Protein AF-A0A7D9I7D3-F1 (afdb_monomer)

Mean predicted aligned error: 19.11 Å

pLDDT: mean 84.94, std 12.01, range [40.0, 98.31]

Radius of gyration: 112.2 Å; Cα contacts (8 Å, |Δi|>4): 77; chains: 1; bounding box: 180×108×311 Å

Organism: Paramuricea clavata (NCBI:txid317549)

Solvent-accessible surface area (backbone atoms only — not comparable to full-atom values): 17975 Å² total; per-residue (Å²): 105,72,78,58,52,52,56,48,38,75,73,42,55,94,49,57,67,70,60,50,50,50,52,46,52,54,48,45,53,54,44,54,49,50,48,52,51,52,53,50,51,48,54,53,53,51,52,48,43,51,55,44,68,70,33,66,90,62,47,38,43,88,88,77,65,50,68,49,95,41,74,64,59,50,49,53,52,45,49,54,49,49,58,58,47,65,52,44,62,60,53,42,51,55,48,49,56,50,39,56,50,46,52,52,52,49,52,54,51,58,70,44,46,65,55,52,54,52,49,51,46,39,65,74,46,52,49,52,52,50,49,52,52,49,52,50,52,52,50,52,51,51,54,51,50,54,51,50,54,56,50,50,57,52,48,55,52,50,55,52,51,51,54,54,49,61,68,45,47,62,56,51,54,52,49,54,53,50,54,52,48,50,56,50,51,51,51,51,50,52,52,51,50,52,55,51,60,69,51,57,90,82,72,44,72,65,56,53,52,48,53,50,49,56,50,49,54,50,51,54,52,49,50,55,49,51,52,53,50,51,53,51,49,53,53,49,52,54,51,50,52,53,52,50,51,52,51,52,51,52,49,50,50,51,51,51,52,50,51,50,48,51,54,49,52,52,51,50,51,51,49,51,52,54,49,53,52,51,52,48,52,53,49,51,52,53,50,53,53,58,58,45,48,61,52,51,50,49,50,54,48,51,54,48,49,51,50,49,51,51,49,52,53,51,51,52,53,51,52,54,54,54,54,59,63,64,70,70,81,76,74,135

Sequence (332 aa):
MARYESKLQETCGDEEYDTLKENLYNGIEQAKSKCSQLSAFETIFKKYISTMEEKKKEPCCPLCHRQFNTLKEMQNLVDELKDKIRRVPEKMTAQKSGLERDEKNYEQLQKLRSVKDNLGEIEKTKLPSAKDKLSKVSQECEELQNKIEELEDVRLVIESEESRAGKIEPDLVMLEENQRSLKSLDKEITLLQAKMEGVAPGRSMQLVTNEISDCQDKVDGLNRVIERKRNQISQQESRLATLTSNVHELNSEKLRLSGELQRRSHLEEQKAELTAVNMEHEREVKEAKRQLEPVKGRLVELEKEHKSLFNEQQEHVEQTNSKKTKSIRGFN

Foldseek 3Di:
DVVLVVLCCVLQPPDDLVVLLVVLVVLLV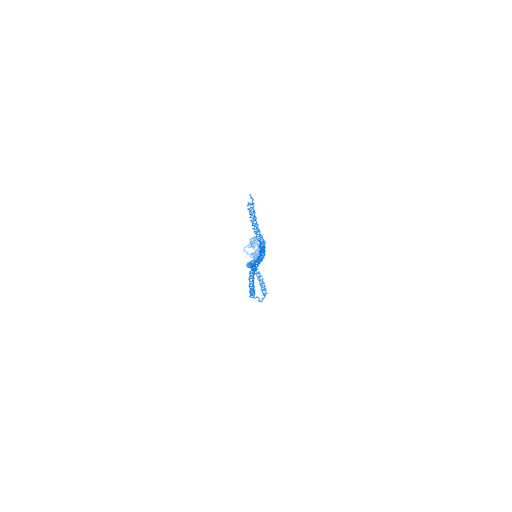VLVVVLVVLVVLLVVLVVQLVVQVVPLVFRARPPPRHTDPDSVVSVVVSVVSVVVNVCSVVVNVVSVVVSVVSVVSSVSSVVSPVSVVVVCCCVVPVVVVVVVVVVVVVVVVVVVVVVVVVVVVVVVVVVVVVVVVVVCVVVVVVVVVVVVVVVVVVVVVVVVVVVVPVVDPPPDPVVVVVVVVVVVVVVVVVVVVVVVVVVVVVVVVVVVVVVVVVVVVVVVVVVVVVVVVVVVVVVVVVVVVVVVVVVVVVVVVVVVVVVVVVVVVVVVVVVVVVVVVVVVVVVVVVVVVVVVVVVPPDDD

Structure (mmCIF, N/CA/C/O backbone):
data_AF-A0A7D9I7D3-F1
#
_entry.id   AF-A0A7D9I7D3-F1
#
loop_
_atom_site.group_PDB
_atom_site.id
_atom_site.type_symbol
_atom_site.label_atom_id
_atom_site.label_alt_id
_atom_site.label_comp_id
_atom_site.label_asym_id
_atom_site.label_entity_id
_atom_site.label_seq_id
_atom_site.pdbx_PDB_ins_code
_atom_site.Cartn_x
_atom_site.Cartn_y
_atom_site.Cartn_z
_atom_site.occupancy
_atom_site.B_iso_or_equiv
_atom_site.auth_seq_id
_atom_site.auth_comp_id
_atom_site.auth_asym_id
_atom_site.auth_atom_id
_atom_site.pdbx_PDB_model_num
ATOM 1 N N . MET A 1 1 ? -35.898 3.031 49.612 1.00 58.97 1 MET A N 1
ATOM 2 C CA . MET A 1 1 ? -34.954 3.031 50.738 1.00 58.97 1 MET A CA 1
ATOM 3 C C . MET A 1 1 ? -35.352 4.142 51.696 1.00 58.97 1 MET A C 1
ATOM 5 O O . MET A 1 1 ? -36.331 3.917 52.395 1.00 58.97 1 MET A O 1
ATOM 9 N N . ALA A 1 2 ? -34.845 5.374 51.562 1.00 65.81 2 ALA A N 1
ATOM 10 C CA . ALA A 1 2 ? -35.119 6.486 52.493 1.00 65.81 2 ALA A CA 1
ATOM 11 C C . ALA A 1 2 ? -36.595 6.682 52.917 1.00 65.81 2 ALA A C 1
ATOM 13 O O . ALA A 1 2 ? -36.896 6.750 54.098 1.00 65.81 2 ALA A O 1
ATOM 14 N N . ARG A 1 3 ? -37.557 6.699 51.982 1.00 69.94 3 ARG A N 1
ATOM 15 C CA . ARG A 1 3 ? -38.986 6.903 52.318 1.00 69.94 3 ARG A CA 1
ATOM 16 C C . ARG A 1 3 ? -39.621 5.743 53.107 1.00 69.94 3 ARG A C 1
ATOM 18 O O . ARG A 1 3 ? -40.589 5.959 53.829 1.00 69.94 3 ARG A O 1
ATOM 25 N N . TYR A 1 4 ? -39.118 4.521 52.932 1.00 69.19 4 TYR A N 1
ATOM 26 C CA . TYR A 1 4 ? -39.609 3.328 53.631 1.00 69.19 4 TYR A CA 1
ATOM 27 C C . TYR A 1 4 ? -38.920 3.160 54.990 1.00 69.19 4 TYR A C 1
ATOM 29 O O . TYR A 1 4 ? -39.600 2.865 55.968 1.00 69.19 4 TYR A O 1
ATOM 37 N N . GLU A 1 5 ? -37.617 3.444 55.058 1.00 71.00 5 GLU A N 1
ATOM 38 C CA . GLU A 1 5 ? -36.842 3.515 56.304 1.00 71.00 5 GLU A CA 1
ATOM 39 C C . GLU A 1 5 ? -37.379 4.603 57.236 1.00 71.00 5 GLU A C 1
ATOM 41 O O . GLU A 1 5 ? -37.700 4.306 58.381 1.00 71.00 5 GLU A O 1
ATOM 46 N N . SER A 1 6 ? -37.612 5.826 56.740 1.00 75.88 6 SER A N 1
ATOM 47 C CA . SER A 1 6 ? -38.178 6.905 57.562 1.00 75.88 6 SER A CA 1
ATOM 48 C C . SER A 1 6 ? -39.555 6.555 58.126 1.00 75.88 6 SER A C 1
ATOM 50 O O . SER A 1 6 ? -39.855 6.912 59.257 1.00 75.88 6 SER A O 1
ATOM 52 N N . LYS A 1 7 ? -40.390 5.823 57.377 1.00 74.62 7 LYS A N 1
ATOM 53 C CA . LYS A 1 7 ? -41.735 5.431 57.827 1.00 74.62 7 LYS A CA 1
ATOM 54 C C . LYS A 1 7 ? -41.708 4.303 58.866 1.00 74.62 7 LYS A C 1
ATOM 56 O O . LYS A 1 7 ? -42.555 4.268 59.758 1.00 74.62 7 LYS A O 1
ATOM 61 N N . LEU A 1 8 ? -40.740 3.391 58.755 1.00 74.56 8 LEU A N 1
ATOM 62 C CA . LEU A 1 8 ? -40.465 2.376 59.774 1.00 74.56 8 LEU A CA 1
ATOM 63 C C . LEU A 1 8 ? -39.908 3.019 61.047 1.00 74.56 8 LEU A C 1
ATOM 65 O O . LEU A 1 8 ? -40.392 2.702 62.129 1.00 74.56 8 LEU A O 1
ATOM 69 N N . GLN A 1 9 ? -38.984 3.970 60.915 1.00 77.88 9 GLN A N 1
ATOM 70 C CA . GLN A 1 9 ? -38.366 4.677 62.037 1.00 77.88 9 GLN A CA 1
ATOM 71 C C . GLN A 1 9 ? -39.345 5.613 62.763 1.00 77.88 9 GLN A C 1
ATOM 73 O O . GLN A 1 9 ? -39.352 5.665 63.986 1.00 77.88 9 GLN A O 1
ATOM 78 N N . GLU A 1 10 ? -40.246 6.286 62.044 1.00 78.38 10 GLU A N 1
ATOM 79 C CA . GLU A 1 10 ? -41.301 7.120 62.642 1.00 78.38 10 GLU A CA 1
ATOM 80 C C . GLU A 1 10 ? -42.295 6.301 63.489 1.00 78.38 10 GLU A C 1
ATOM 82 O O . GLU A 1 10 ? -42.838 6.806 64.467 1.00 78.38 10 GLU A O 1
ATOM 87 N N . THR A 1 11 ? -42.520 5.029 63.134 1.00 74.00 11 THR A N 1
ATOM 88 C CA . THR A 1 11 ? -43.514 4.171 63.807 1.00 74.00 11 THR A CA 1
ATOM 89 C C . THR A 1 11 ? -42.894 3.248 64.862 1.00 74.00 11 THR A C 1
ATOM 91 O O . THR A 1 11 ? -43.550 2.945 65.855 1.00 74.00 11 THR A O 1
ATOM 94 N N . CYS A 1 12 ? -41.652 2.793 64.662 1.00 73.31 12 CYS A N 1
ATOM 95 C CA . CYS A 1 12 ? -40.958 1.874 65.574 1.00 73.31 12 CYS A CA 1
ATOM 96 C C . CYS A 1 12 ? -39.950 2.576 66.500 1.00 73.31 12 CYS A C 1
ATOM 98 O O . CYS A 1 12 ? -39.521 1.987 67.489 1.00 73.31 12 CYS A O 1
ATOM 100 N N . GLY A 1 13 ? -39.581 3.829 66.212 1.00 76.56 13 GLY A N 1
ATOM 101 C CA . GLY A 1 13 ? -38.529 4.538 66.937 1.00 76.56 13 GLY A CA 1
ATOM 102 C C . GLY A 1 13 ? -37.171 3.853 66.767 1.00 76.56 13 GLY A C 1
ATOM 103 O O . GLY A 1 13 ? -36.795 3.489 65.651 1.00 76.56 13 GLY A O 1
ATOM 104 N N . ASP A 1 14 ? -36.465 3.668 67.884 1.00 72.38 14 ASP A N 1
ATOM 105 C CA . ASP A 1 14 ? -35.165 2.981 67.949 1.00 72.38 14 ASP A CA 1
ATOM 106 C C . ASP A 1 14 ? -35.295 1.462 68.176 1.00 72.38 14 ASP A C 1
ATOM 108 O O . ASP A 1 14 ? -34.292 0.746 68.195 1.00 72.38 14 ASP A O 1
ATOM 112 N N . GLU A 1 15 ? -36.516 0.948 68.365 1.00 73.12 15 GLU A N 1
ATOM 113 C CA . GLU A 1 15 ? -36.749 -0.476 68.602 1.00 73.12 15 GLU A CA 1
ATOM 114 C C . GLU A 1 15 ? -36.900 -1.259 67.293 1.00 73.12 15 GLU A C 1
ATOM 116 O O . GLU A 1 15 ? -37.536 -0.830 66.326 1.00 73.12 15 GLU A O 1
ATOM 121 N N . GLU A 1 16 ? -36.336 -2.468 67.270 1.00 79.56 16 GLU A N 1
ATOM 122 C CA . GLU A 1 16 ? -36.460 -3.367 66.131 1.00 79.56 16 GLU A CA 1
ATOM 123 C C . GLU A 1 16 ? -37.918 -3.827 65.961 1.00 79.56 16 GLU A C 1
ATOM 125 O O . GLU A 1 16 ? -38.572 -4.264 66.910 1.00 79.56 16 GLU A O 1
ATOM 130 N N . TYR A 1 17 ? -38.428 -3.756 64.727 1.00 81.00 17 TYR A N 1
ATOM 131 C CA . TYR A 1 17 ? -39.843 -3.986 64.406 1.00 81.00 17 TYR A CA 1
ATOM 132 C C . TYR A 1 17 ? -40.410 -5.305 64.966 1.00 81.00 17 TYR A C 1
ATOM 134 O O . TYR A 1 17 ? -41.560 -5.331 65.400 1.00 81.00 17 TYR A O 1
ATOM 142 N N . ASP A 1 18 ? -39.643 -6.406 64.941 1.00 81.69 18 ASP A N 1
ATOM 143 C CA . ASP A 1 18 ? -40.149 -7.703 65.429 1.00 81.69 18 ASP A CA 1
ATOM 144 C C . ASP A 1 18 ? -40.284 -7.709 66.957 1.00 81.69 18 ASP A C 1
ATOM 146 O O . ASP A 1 18 ? -41.301 -8.164 67.481 1.00 81.69 18 ASP A O 1
ATOM 150 N N . THR A 1 19 ? -39.319 -7.107 67.651 1.00 83.94 19 THR A N 1
ATOM 151 C CA . THR A 1 19 ? -39.299 -6.959 69.109 1.00 83.94 19 THR A CA 1
ATOM 152 C C . THR A 1 19 ? -40.438 -6.063 69.594 1.00 83.94 19 THR A C 1
ATOM 154 O O . THR A 1 19 ? -41.194 -6.444 70.488 1.00 83.94 19 THR A O 1
ATOM 157 N N . LEU A 1 20 ? -40.642 -4.905 68.955 1.00 85.50 20 LEU A N 1
ATOM 158 C CA . LEU A 1 20 ? -41.733 -3.987 69.296 1.00 85.50 20 LEU A CA 1
ATOM 159 C C . LEU A 1 20 ? -43.112 -4.627 69.060 1.00 85.50 20 LEU A C 1
ATOM 161 O O . LEU A 1 20 ? -44.031 -4.466 69.866 1.00 85.50 20 LEU A O 1
ATOM 165 N N . LYS A 1 21 ? -43.262 -5.398 67.975 1.00 85.38 21 LYS A N 1
ATOM 166 C CA . LYS A 1 21 ? -44.492 -6.144 67.677 1.00 85.38 21 LYS A CA 1
ATOM 167 C C . LYS A 1 21 ? -44.836 -7.145 68.775 1.00 85.38 21 LYS A C 1
ATOM 169 O O . LYS A 1 21 ? -46.001 -7.244 69.166 1.00 85.38 21 LYS A O 1
ATOM 174 N N . GLU A 1 22 ? -43.849 -7.915 69.219 1.00 86.38 22 GLU A N 1
ATOM 175 C CA . GLU A 1 22 ? -44.021 -8.935 70.252 1.00 86.38 22 GLU A CA 1
ATOM 176 C C . GLU A 1 22 ? -44.341 -8.296 71.609 1.00 86.38 22 GLU A C 1
ATOM 178 O O . GLU A 1 22 ? -45.285 -8.712 72.285 1.00 86.38 22 GLU A O 1
ATOM 183 N N . ASN A 1 23 ? -43.650 -7.206 71.952 1.00 87.06 23 ASN A N 1
ATOM 184 C CA . ASN A 1 23 ? -43.907 -6.428 73.162 1.00 87.06 23 ASN A CA 1
ATOM 185 C C . ASN A 1 23 ? -45.332 -5.854 73.197 1.00 87.06 23 ASN A C 1
ATOM 187 O O . ASN A 1 23 ? -46.031 -6.009 74.201 1.00 87.06 23 ASN A O 1
ATOM 191 N N . LEU A 1 24 ? -45.794 -5.241 72.100 1.00 87.12 24 LEU A N 1
ATOM 192 C CA . LEU A 1 24 ? -47.157 -4.709 71.996 1.00 87.12 24 LEU A CA 1
ATOM 193 C C . LEU A 1 24 ? -48.212 -5.815 72.093 1.00 87.12 24 LEU A C 1
ATOM 195 O O . LEU A 1 24 ? -49.205 -5.651 72.800 1.00 87.12 24 LEU A O 1
ATOM 199 N N . TYR A 1 25 ? -47.995 -6.955 71.432 1.00 88.88 25 TYR A N 1
ATOM 200 C CA . TYR A 1 25 ? -48.914 -8.094 71.501 1.00 88.88 25 TYR A CA 1
ATOM 201 C C . TYR A 1 25 ? -49.061 -8.620 72.938 1.00 88.88 25 TYR A C 1
ATOM 203 O O . TYR A 1 25 ? -50.178 -8.737 73.450 1.00 88.88 25 TYR A O 1
ATOM 211 N N . ASN A 1 26 ? -47.936 -8.848 73.620 1.00 89.50 26 ASN A N 1
ATOM 212 C CA . ASN A 1 26 ? -47.918 -9.311 75.007 1.00 89.50 26 ASN A CA 1
ATOM 213 C C . ASN A 1 26 ? -48.539 -8.273 75.962 1.00 89.50 26 ASN A C 1
ATOM 215 O O . ASN A 1 26 ? -49.269 -8.631 76.889 1.00 89.50 26 ASN A O 1
ATOM 219 N N . GLY A 1 27 ? -48.298 -6.979 75.724 1.00 88.38 27 GLY A N 1
ATOM 220 C CA . GLY A 1 27 ? -48.900 -5.878 76.480 1.00 88.38 27 GLY A CA 1
ATOM 221 C C . GLY A 1 27 ? -50.426 -5.827 76.351 1.00 88.38 27 GLY A C 1
ATOM 222 O O . GLY A 1 27 ? -51.128 -5.744 77.363 1.00 88.38 27 GLY A O 1
ATOM 223 N N . ILE A 1 28 ? -50.947 -5.966 75.127 1.00 90.56 28 ILE A N 1
ATOM 224 C CA . ILE A 1 28 ? -52.386 -6.043 74.827 1.00 90.56 28 ILE A CA 1
ATOM 225 C C . ILE A 1 28 ? -53.031 -7.222 75.566 1.00 90.56 28 ILE A C 1
ATOM 227 O O . ILE A 1 28 ? -54.083 -7.060 76.191 1.00 90.56 28 ILE A O 1
ATOM 231 N N . GLU A 1 29 ? -52.408 -8.402 75.540 1.00 90.00 29 GLU A N 1
ATOM 232 C CA . GLU A 1 29 ? -52.931 -9.596 76.212 1.00 90.00 29 GLU A CA 1
ATOM 233 C C . GLU A 1 29 ? -52.992 -9.411 77.738 1.00 90.00 29 GLU A C 1
ATOM 235 O O . GLU A 1 29 ? -54.024 -9.667 78.373 1.00 90.00 29 GLU A O 1
ATOM 240 N N . GLN A 1 30 ? -51.934 -8.855 78.335 1.00 89.25 30 GLN A N 1
ATOM 241 C CA . GLN A 1 30 ? -51.912 -8.523 79.761 1.00 89.25 30 GLN A CA 1
ATOM 242 C C . GLN A 1 30 ? -52.959 -7.465 80.130 1.00 89.25 30 GLN A C 1
ATOM 244 O O . GLN A 1 30 ? -53.612 -7.574 81.173 1.00 89.25 30 GLN A O 1
ATOM 249 N N . ALA A 1 31 ? -53.147 -6.444 79.293 1.00 87.81 31 ALA A N 1
ATOM 250 C CA . ALA A 1 31 ? -54.138 -5.399 79.511 1.00 87.81 31 ALA A CA 1
ATOM 251 C C . ALA A 1 31 ? -55.576 -5.939 79.430 1.00 87.81 31 ALA A C 1
ATOM 253 O O . ALA A 1 31 ? -56.394 -5.623 80.300 1.00 87.81 31 ALA A O 1
ATOM 254 N N . LYS A 1 32 ? -55.870 -6.816 78.461 1.00 88.44 32 LYS A N 1
ATOM 255 C CA . LYS A 1 32 ? -57.155 -7.533 78.349 1.00 88.44 32 LYS A CA 1
ATOM 256 C C . LYS A 1 32 ? -57.433 -8.401 79.575 1.00 88.44 32 LYS A C 1
ATOM 258 O O . LYS A 1 32 ? -58.546 -8.378 80.113 1.00 88.44 32 LYS A O 1
ATOM 263 N N . SER A 1 33 ? -56.415 -9.110 80.062 1.00 90.69 33 SER A N 1
ATOM 264 C CA . SER A 1 33 ? -56.508 -9.917 81.282 1.00 90.69 33 SER A CA 1
ATOM 265 C C . SER A 1 33 ? -56.830 -9.056 82.513 1.00 90.69 33 SER A C 1
ATOM 267 O O . SER A 1 33 ? -57.794 -9.334 83.229 1.00 90.69 33 SER A O 1
ATOM 269 N N . LYS A 1 34 ? -56.122 -7.933 82.712 1.00 87.88 34 LYS A N 1
ATOM 270 C CA . LYS A 1 34 ? -56.376 -6.986 83.819 1.00 87.88 34 LYS A CA 1
ATOM 271 C C . LYS A 1 34 ? -57.776 -6.366 83.764 1.00 87.88 34 LYS A C 1
ATOM 273 O O . LYS A 1 34 ? -58.437 -6.276 84.796 1.00 87.88 34 LYS A O 1
ATOM 278 N N . CYS A 1 35 ? -58.262 -5.980 82.581 1.00 86.75 35 CYS A N 1
ATOM 279 C CA . CYS A 1 35 ? -59.638 -5.499 82.395 1.00 86.75 35 CYS A CA 1
ATOM 280 C C . CYS A 1 35 ? -60.676 -6.551 82.810 1.00 86.75 35 CYS A C 1
ATOM 282 O O . CYS A 1 35 ? -61.635 -6.232 83.514 1.00 86.75 35 CYS A O 1
ATOM 284 N N . SER A 1 36 ? -60.459 -7.806 82.412 1.00 87.69 36 SER A N 1
ATOM 285 C CA . SER A 1 36 ? -61.342 -8.927 82.754 1.00 87.69 36 SER A CA 1
ATOM 286 C C . SER A 1 36 ? -61.361 -9.181 84.262 1.00 87.69 36 SER A C 1
ATOM 288 O O . SER A 1 36 ? -62.429 -9.329 84.855 1.00 87.69 36 SER A O 1
ATOM 290 N N . GLN A 1 37 ? -60.192 -9.140 84.908 1.00 88.19 37 GLN A N 1
ATOM 291 C CA . GLN A 1 37 ? -60.072 -9.258 86.360 1.00 88.19 37 GLN A CA 1
ATOM 292 C C . GLN A 1 37 ? -60.800 -8.119 87.082 1.00 88.19 37 GLN A C 1
ATOM 294 O O . GLN A 1 37 ? -61.595 -8.387 87.976 1.00 88.19 37 GLN A O 1
ATOM 299 N N . LEU A 1 38 ? -60.586 -6.859 86.685 1.00 87.06 38 LEU A N 1
ATOM 300 C CA . LEU A 1 38 ? -61.257 -5.697 87.286 1.00 87.06 38 LEU A CA 1
ATOM 301 C C . LEU A 1 38 ? -62.785 -5.771 87.149 1.00 87.06 38 LEU A C 1
ATOM 303 O O . LEU A 1 38 ? -63.494 -5.474 88.109 1.00 87.06 38 LEU A O 1
ATOM 307 N N . SER A 1 39 ? -63.291 -6.227 86.000 1.00 87.19 39 SER A N 1
ATOM 308 C CA . SER A 1 39 ? -64.725 -6.446 85.780 1.00 87.19 39 SER A CA 1
ATOM 309 C C . SER A 1 39 ? -65.287 -7.571 86.662 1.00 87.19 39 SER A C 1
ATOM 311 O O . SER A 1 39 ? -66.368 -7.430 87.248 1.00 87.19 39 SER A O 1
ATOM 313 N N . ALA A 1 40 ? -64.536 -8.664 86.832 1.00 87.44 40 ALA A N 1
ATOM 314 C CA . ALA A 1 40 ? -64.894 -9.735 87.756 1.00 87.44 40 ALA A CA 1
ATOM 315 C C . ALA A 1 40 ? -64.906 -9.241 89.215 1.00 87.44 40 ALA A C 1
ATOM 317 O O . ALA A 1 40 ? -65.881 -9.480 89.929 1.00 87.44 40 ALA A O 1
ATOM 318 N N . PHE A 1 41 ? -63.881 -8.489 89.641 1.00 87.38 41 PHE A N 1
ATOM 319 C CA . PHE A 1 41 ? -63.818 -7.866 90.968 1.00 87.38 41 PHE A CA 1
ATOM 320 C C . PHE A 1 41 ? -65.026 -6.955 91.221 1.00 87.38 41 PHE A C 1
ATOM 322 O O . PHE A 1 41 ? -65.682 -7.088 92.254 1.00 87.38 41 PHE A O 1
ATOM 329 N N . GLU A 1 42 ? -65.360 -6.071 90.277 1.00 86.25 42 GLU A N 1
ATOM 330 C CA . GLU A 1 42 ? -66.523 -5.183 90.377 1.00 86.25 42 GLU A CA 1
ATOM 331 C C . GLU A 1 42 ? -67.829 -5.968 90.566 1.00 86.25 42 GLU A C 1
ATOM 333 O O . GLU A 1 42 ? -68.623 -5.656 91.455 1.00 86.25 42 GLU A O 1
ATOM 338 N N . THR A 1 43 ? -68.036 -7.015 89.766 1.00 86.94 43 THR A N 1
ATOM 339 C CA . THR A 1 43 ? -69.249 -7.845 89.802 1.00 86.94 43 THR A CA 1
ATOM 340 C C . THR A 1 43 ? -69.389 -8.591 91.131 1.00 86.94 43 THR A C 1
ATOM 342 O O . THR A 1 43 ? -70.467 -8.603 91.731 1.00 86.94 43 THR A O 1
ATOM 345 N N . ILE A 1 44 ? -68.295 -9.182 91.621 1.00 86.56 44 ILE A N 1
ATOM 346 C CA . ILE A 1 44 ? -68.268 -9.944 92.876 1.00 86.56 44 ILE A CA 1
ATOM 347 C C . ILE A 1 44 ? -68.556 -9.029 94.071 1.00 86.56 44 ILE A C 1
ATOM 349 O O . ILE A 1 44 ? -69.442 -9.327 94.875 1.00 86.56 44 ILE A O 1
ATOM 353 N N . PHE A 1 45 ? -67.857 -7.895 94.182 1.00 86.38 45 PHE A N 1
ATOM 354 C CA . PHE A 1 45 ? -68.043 -6.993 95.318 1.00 86.38 45 PHE A CA 1
ATOM 355 C C . PHE A 1 45 ? -69.418 -6.311 95.310 1.00 86.38 45 PHE A C 1
ATOM 357 O O . PHE A 1 45 ? -70.014 -6.169 96.378 1.00 86.38 45 PHE A O 1
ATOM 364 N N . LYS A 1 46 ? -69.979 -5.967 94.137 1.00 86.50 46 LYS A N 1
ATOM 365 C CA . LYS A 1 46 ? -71.366 -5.472 94.037 1.00 86.50 46 LYS A CA 1
ATOM 366 C C . LYS A 1 46 ? -72.362 -6.501 94.572 1.00 86.50 46 LYS A C 1
ATOM 368 O O . LYS A 1 46 ? -73.220 -6.149 95.374 1.00 86.50 46 LYS A O 1
ATOM 373 N N . LYS A 1 47 ? -72.205 -7.777 94.201 1.00 85.38 47 LYS A N 1
ATOM 374 C CA . LYS A 1 47 ? -73.065 -8.870 94.682 1.00 85.38 47 LYS A CA 1
ATOM 375 C C . LYS A 1 47 ? -72.978 -9.051 96.203 1.00 85.38 47 LYS A C 1
ATOM 377 O O . LYS A 1 47 ? -74.002 -9.263 96.853 1.00 85.38 47 LYS A O 1
ATOM 382 N N . TYR A 1 48 ? -71.782 -8.931 96.783 1.00 84.62 48 TYR A N 1
ATOM 383 C CA . TYR A 1 48 ? -71.595 -8.986 98.238 1.00 84.62 48 TYR A CA 1
ATOM 384 C C . TYR A 1 48 ? -72.249 -7.813 98.966 1.00 84.62 48 TYR A C 1
ATOM 386 O O . TYR A 1 48 ? -72.889 -8.036 99.993 1.00 84.62 48 TYR A O 1
ATOM 394 N N . ILE A 1 49 ? -72.148 -6.595 98.427 1.00 83.88 49 ILE A N 1
ATOM 395 C CA . ILE A 1 49 ? -72.832 -5.420 98.981 1.00 83.88 49 ILE A CA 1
ATOM 396 C C . ILE A 1 49 ? -74.350 -5.622 98.950 1.00 83.88 49 ILE A C 1
ATOM 398 O O . ILE A 1 49 ? -74.982 -5.499 99.995 1.00 83.88 49 ILE A O 1
ATOM 402 N N . SER A 1 50 ? -74.925 -6.016 97.807 1.00 83.31 50 SER A N 1
ATOM 403 C CA . SER A 1 50 ? -76.372 -6.263 97.694 1.00 83.31 50 SER A CA 1
ATOM 404 C C . SER A 1 50 ? -76.855 -7.326 98.686 1.00 83.31 50 SER A C 1
ATOM 406 O O . SER A 1 50 ? -77.841 -7.114 99.382 1.00 83.31 50 SER A O 1
ATOM 408 N N . THR A 1 51 ? -76.104 -8.422 98.850 1.00 80.50 51 THR A N 1
ATOM 409 C CA . THR A 1 51 ? -76.453 -9.495 99.802 1.00 80.50 51 THR A CA 1
ATOM 410 C C . THR A 1 51 ? -76.459 -9.001 101.259 1.00 80.50 51 THR A C 1
ATOM 412 O O . THR A 1 51 ? -77.308 -9.414 102.049 1.00 80.50 51 THR A O 1
ATOM 415 N N . MET A 1 52 ? -75.523 -8.117 101.630 1.00 77.94 52 MET A N 1
ATOM 416 C CA . MET A 1 52 ? -75.465 -7.518 102.972 1.00 77.94 52 MET A CA 1
ATOM 417 C C . MET A 1 52 ? -76.569 -6.476 103.198 1.00 77.94 52 MET A C 1
ATOM 419 O O . MET A 1 52 ? -77.135 -6.411 104.288 1.00 77.94 52 MET A O 1
ATOM 423 N N . GLU A 1 53 ? -76.913 -5.693 102.173 1.00 76.62 53 GLU A N 1
ATOM 424 C CA . GLU A 1 53 ? -77.977 -4.683 102.235 1.00 76.62 53 GLU A CA 1
ATOM 425 C C . GLU A 1 53 ? -79.391 -5.290 102.248 1.00 76.62 53 GLU A C 1
ATOM 427 O O . GLU A 1 53 ? -80.297 -4.705 102.846 1.00 76.62 53 GLU A O 1
ATOM 432 N N . GLU A 1 54 ? -79.589 -6.460 101.635 1.00 79.62 54 GLU A N 1
ATOM 433 C CA . GLU A 1 54 ? -80.849 -7.216 101.664 1.00 79.62 54 GLU A CA 1
ATOM 434 C C . GLU A 1 54 ? -81.084 -7.888 103.030 1.00 79.62 54 GLU A C 1
ATOM 436 O O . GLU A 1 54 ? -82.194 -7.859 103.567 1.00 79.62 54 GLU A O 1
ATOM 441 N N . LYS A 1 55 ? -80.032 -8.437 103.653 1.00 73.94 55 LYS A N 1
ATOM 442 C CA . LYS A 1 55 ? -80.097 -9.149 104.944 1.00 73.94 55 LYS A CA 1
ATOM 443 C C . LYS A 1 55 ? -79.947 -8.230 106.166 1.00 73.94 55 LYS A C 1
ATOM 445 O O . LYS A 1 55 ? -79.322 -8.590 107.157 1.00 73.94 55 LYS A O 1
ATOM 450 N N . LYS A 1 56 ? -80.577 -7.050 106.160 1.00 65.94 56 LYS A N 1
ATOM 451 C CA . LYS A 1 56 ? -80.498 -6.077 107.277 1.00 65.94 56 LYS A CA 1
ATOM 452 C C . LYS A 1 56 ? -81.036 -6.585 108.621 1.00 65.94 56 LYS A C 1
ATOM 454 O O . LYS A 1 56 ? -80.645 -6.060 109.658 1.00 65.94 56 LYS A O 1
ATOM 459 N N . LYS A 1 57 ? -81.941 -7.571 108.611 1.00 60.59 57 LYS A N 1
ATOM 460 C CA . LYS A 1 57 ? -82.545 -8.146 109.829 1.00 60.59 57 LYS A CA 1
ATOM 461 C C . LYS A 1 57 ? -81.621 -9.137 110.550 1.00 60.59 57 LYS A C 1
ATOM 463 O O . LYS A 1 57 ? -81.721 -9.267 111.762 1.00 60.59 57 LYS A O 1
ATOM 468 N N . GLU A 1 58 ? -80.711 -9.775 109.815 1.00 67.38 58 GLU A N 1
ATOM 469 C CA . GLU A 1 58 ? -79.682 -10.684 110.330 1.00 67.38 58 GLU A CA 1
ATOM 470 C C . GLU A 1 58 ? -78.346 -10.299 109.686 1.00 67.38 58 GLU A C 1
ATOM 472 O O . GLU A 1 58 ? -77.942 -10.892 108.680 1.00 67.38 58 GLU A O 1
ATOM 477 N N . PRO A 1 59 ? -77.669 -9.257 110.195 1.00 68.50 59 PRO A N 1
ATOM 478 C CA . PRO A 1 59 ? -76.456 -8.785 109.560 1.00 68.50 59 PRO A CA 1
ATOM 479 C C . PRO A 1 59 ? -75.380 -9.872 109.711 1.00 68.50 59 PRO A C 1
ATOM 481 O O . PRO A 1 59 ? -74.877 -10.109 110.805 1.00 68.50 59 PRO A O 1
ATOM 484 N N . CYS A 1 60 ? -74.998 -10.524 108.610 1.00 74.56 60 CYS A N 1
ATOM 485 C CA . CYS A 1 60 ? -73.906 -11.499 108.560 1.00 74.56 60 CYS A CA 1
ATOM 486 C C . CYS A 1 60 ? -72.989 -11.265 107.352 1.00 74.56 60 CYS A C 1
ATOM 488 O O . CYS A 1 60 ? -73.439 -10.836 106.288 1.00 74.56 60 CYS A O 1
ATOM 490 N N . CYS A 1 61 ? -71.700 -11.572 107.488 1.00 78.50 61 CYS A N 1
ATOM 491 C CA . CYS A 1 61 ? -70.738 -11.461 106.394 1.00 78.50 61 CYS A CA 1
ATOM 492 C C . CYS A 1 61 ? -71.040 -12.496 105.286 1.00 78.50 61 CYS A C 1
ATOM 494 O O . CYS A 1 61 ? -71.128 -13.684 105.589 1.00 78.50 61 CYS A O 1
ATOM 496 N N . PRO A 1 62 ? -71.129 -12.112 104.001 1.00 77.31 62 PRO A N 1
ATOM 497 C CA . PRO A 1 62 ? -71.503 -13.014 102.906 1.00 77.31 62 PRO A CA 1
ATOM 498 C C . PRO A 1 62 ? -70.400 -14.013 102.525 1.00 77.31 62 PRO A C 1
ATOM 500 O O . PRO A 1 62 ? -70.660 -14.953 101.782 1.00 77.31 62 PRO A O 1
ATOM 503 N N . LEU A 1 63 ? -69.173 -13.818 103.017 1.00 81.31 63 LEU A N 1
ATOM 504 C CA . LEU A 1 63 ? -68.040 -14.715 102.773 1.00 81.31 63 LEU A CA 1
ATOM 505 C C . LEU A 1 63 ? -67.910 -15.794 103.850 1.00 81.31 63 LEU A C 1
ATOM 507 O O . LEU A 1 63 ? -67.695 -16.960 103.538 1.00 81.31 63 LEU A O 1
ATOM 511 N N . CYS A 1 64 ? -68.021 -15.407 105.124 1.00 84.19 64 CYS A N 1
ATOM 512 C CA . CYS A 1 64 ? -67.762 -16.297 106.259 1.00 84.19 64 CYS A CA 1
ATOM 513 C C . CYS A 1 64 ? -68.985 -16.554 107.149 1.00 84.19 64 CYS A C 1
ATOM 515 O O . CYS A 1 64 ? -68.866 -17.270 108.137 1.00 84.19 64 CYS A O 1
ATOM 517 N N . HIS A 1 65 ? -70.143 -15.973 106.825 1.00 78.31 65 HIS A N 1
ATOM 518 C CA . HIS A 1 65 ? -71.419 -16.111 107.543 1.00 78.31 65 HIS A CA 1
ATOM 519 C C . HIS A 1 65 ? -71.397 -15.677 109.020 1.00 78.31 65 HIS A C 1
ATOM 521 O O . HIS A 1 65 ? -72.365 -15.885 109.747 1.00 78.31 65 HIS A O 1
ATOM 527 N N . ARG A 1 66 ? -70.325 -15.017 109.475 1.00 80.44 66 ARG A N 1
ATOM 528 C CA . ARG A 1 66 ? -70.222 -14.462 110.829 1.00 80.44 66 ARG A CA 1
ATOM 529 C C . ARG A 1 66 ? -71.215 -13.312 111.007 1.00 80.44 66 ARG A C 1
ATOM 531 O O . ARG A 1 66 ? -71.238 -12.404 110.177 1.00 80.44 66 ARG A O 1
ATOM 538 N N . GLN A 1 67 ? -72.001 -13.343 112.082 1.00 76.31 67 GLN A N 1
ATOM 539 C CA . GLN A 1 67 ? -72.921 -12.260 112.437 1.00 76.31 67 GLN A CA 1
ATOM 540 C C . GLN A 1 67 ? -72.143 -11.005 112.857 1.00 76.31 67 GLN A C 1
ATOM 542 O O . GLN A 1 67 ? -71.127 -11.099 113.548 1.00 76.31 67 GLN A O 1
ATOM 547 N N . PHE A 1 68 ? -72.607 -9.838 112.418 1.00 78.81 68 PHE A N 1
ATOM 548 C CA . PHE A 1 68 ? -72.084 -8.548 112.856 1.00 78.81 68 PHE A CA 1
ATOM 549 C C . PHE A 1 68 ? -72.676 -8.210 114.222 1.00 78.81 68 PHE A C 1
ATOM 551 O O . PHE A 1 68 ? -73.886 -8.324 114.420 1.00 78.81 68 PHE A O 1
ATOM 558 N N . ASN A 1 69 ? -71.838 -7.764 115.159 1.00 72.31 69 ASN A N 1
ATOM 559 C CA . ASN A 1 69 ? -72.291 -7.469 116.520 1.00 72.31 69 ASN A CA 1
ATOM 560 C C . ASN A 1 69 ? -73.143 -6.194 116.560 1.00 72.31 69 ASN A C 1
ATOM 562 O O . ASN A 1 69 ? -73.976 -6.013 117.444 1.00 72.31 69 ASN A O 1
ATOM 566 N N . THR A 1 70 ? -72.936 -5.298 115.590 1.00 75.00 70 THR A N 1
ATOM 567 C CA . THR A 1 70 ? -73.729 -4.084 115.410 1.00 75.00 70 THR A CA 1
ATOM 568 C C . THR A 1 70 ? -73.993 -3.815 113.932 1.00 75.00 70 THR A C 1
ATOM 570 O O . THR A 1 70 ? -73.157 -4.082 113.069 1.00 75.00 70 THR A O 1
ATOM 573 N N . LEU A 1 71 ? -75.134 -3.190 113.627 1.00 75.25 71 LEU A N 1
ATOM 574 C CA . LEU A 1 71 ? -75.438 -2.704 112.272 1.00 75.25 71 LEU A CA 1
ATOM 575 C C . LEU A 1 71 ? -74.377 -1.716 111.750 1.00 75.25 71 LEU A C 1
ATOM 577 O O . LEU A 1 71 ? -74.174 -1.611 110.544 1.00 75.25 71 LEU A O 1
ATOM 581 N N . LYS A 1 72 ? -73.666 -1.033 112.656 1.00 77.75 72 LYS A N 1
ATOM 582 C CA . LYS A 1 72 ? -72.577 -0.106 112.332 1.00 77.75 72 LYS A CA 1
ATOM 583 C C . LYS A 1 72 ? -71.346 -0.823 111.764 1.00 77.75 72 LYS A C 1
ATOM 585 O O . LYS A 1 72 ? -70.735 -0.309 110.837 1.00 77.75 72 LYS A O 1
ATOM 590 N N . GLU A 1 73 ? -71.007 -2.015 112.260 1.00 77.56 73 GLU A N 1
ATOM 591 C CA . GLU A 1 73 ? -69.910 -2.832 111.710 1.00 77.56 73 GLU A CA 1
ATOM 592 C C . GLU A 1 73 ? -70.210 -3.307 110.283 1.00 77.56 73 GLU A C 1
ATOM 594 O O . GLU A 1 73 ? -69.337 -3.256 109.418 1.00 77.56 73 GLU A O 1
ATOM 599 N N . MET A 1 74 ? -71.457 -3.713 110.021 1.00 79.00 74 MET A N 1
ATOM 600 C CA . MET A 1 74 ? -71.905 -4.091 108.678 1.00 79.00 74 MET A CA 1
ATOM 601 C C . MET A 1 74 ? -71.847 -2.900 107.715 1.00 79.00 74 MET A C 1
ATOM 603 O O . MET A 1 74 ? -71.310 -3.025 106.616 1.00 79.00 74 MET A O 1
ATOM 607 N N . GLN A 1 75 ? -72.327 -1.731 108.151 1.00 79.56 75 GLN A N 1
ATOM 608 C CA . GLN A 1 75 ? -72.293 -0.515 107.341 1.00 79.56 75 GLN A CA 1
ATOM 609 C C . GLN A 1 75 ? -70.857 -0.065 107.039 1.00 79.56 75 GLN A C 1
ATOM 611 O O . GLN A 1 75 ? -70.564 0.250 105.893 1.00 79.56 75 GLN A O 1
ATOM 616 N N . ASN A 1 76 ? -69.941 -0.132 108.012 1.00 82.56 76 ASN A N 1
ATOM 617 C CA . ASN A 1 76 ? -68.528 0.192 107.795 1.00 82.56 76 ASN A CA 1
ATOM 618 C C . ASN A 1 76 ? -67.882 -0.708 106.725 1.00 82.56 76 ASN A C 1
ATOM 620 O O . ASN A 1 76 ? -67.123 -0.219 105.892 1.00 82.56 76 ASN A O 1
ATOM 624 N N . LEU A 1 77 ? -68.190 -2.012 106.720 1.00 81.62 77 LEU A N 1
ATOM 625 C CA . LEU A 1 77 ? -67.678 -2.934 105.701 1.00 81.62 77 LEU A CA 1
ATOM 626 C C . LEU A 1 77 ? -68.305 -2.667 104.326 1.00 81.62 77 LEU A C 1
ATOM 628 O O . LEU A 1 77 ? -67.614 -2.719 103.310 1.00 81.62 77 LEU A O 1
ATOM 632 N N . VAL A 1 78 ? -69.607 -2.374 104.282 1.00 83.38 78 VAL A N 1
ATOM 633 C CA . VAL A 1 78 ? -70.291 -1.971 103.046 1.00 83.38 78 VAL A CA 1
ATOM 634 C C . VAL A 1 78 ? -69.672 -0.694 102.483 1.00 83.38 78 VAL A C 1
ATOM 636 O O . VAL A 1 78 ? -69.408 -0.640 101.284 1.00 83.38 78 VAL A O 1
ATOM 639 N N . ASP A 1 79 ? -69.388 0.296 103.325 1.00 83.94 79 ASP A N 1
ATOM 640 C CA . ASP A 1 79 ? -68.773 1.557 102.917 1.00 83.94 79 ASP A CA 1
ATOM 641 C C . ASP A 1 79 ? -67.326 1.340 102.436 1.00 83.94 79 ASP A C 1
ATOM 643 O O . ASP A 1 79 ? -66.957 1.848 101.378 1.00 83.94 79 ASP A O 1
ATOM 647 N N . GLU A 1 80 ? -66.540 0.482 103.098 1.00 84.88 80 GLU A N 1
ATOM 648 C CA . GLU A 1 80 ? -65.191 0.106 102.643 1.00 84.88 80 GLU A CA 1
ATOM 649 C C . GLU A 1 80 ? -65.213 -0.606 101.276 1.00 84.88 80 GLU A C 1
ATOM 651 O O . GLU A 1 80 ? -64.379 -0.342 100.404 1.00 84.88 80 GLU A O 1
ATOM 656 N N . LEU A 1 81 ? -66.175 -1.509 101.052 1.00 83.75 81 LEU A N 1
ATOM 657 C CA . LEU A 1 81 ? -66.343 -2.182 99.762 1.00 83.75 81 LEU A CA 1
ATOM 658 C C . LEU A 1 81 ? -66.853 -1.224 98.680 1.00 83.75 81 LEU A C 1
ATOM 660 O O . LEU A 1 81 ? -66.372 -1.287 97.547 1.00 83.75 81 LEU A O 1
ATOM 664 N N . LYS A 1 82 ? -67.771 -0.309 99.011 1.00 83.62 82 LYS A N 1
ATOM 665 C CA . LYS A 1 82 ? -68.230 0.750 98.100 1.00 83.62 82 LYS A CA 1
ATOM 666 C C . LYS A 1 82 ? -67.079 1.668 97.701 1.00 83.62 82 LYS A C 1
ATOM 668 O O . LYS A 1 82 ? -66.933 1.948 96.513 1.00 83.62 82 LYS A O 1
ATOM 673 N N . ASP A 1 83 ? -66.213 2.052 98.635 1.00 85.38 83 ASP A N 1
ATOM 674 C CA . ASP A 1 83 ? -65.023 2.861 98.355 1.00 85.38 83 ASP A CA 1
ATOM 675 C C . ASP A 1 83 ? -64.001 2.123 97.480 1.00 85.38 83 ASP A C 1
ATOM 677 O O . ASP A 1 83 ? -63.415 2.716 96.566 1.00 85.38 83 ASP A O 1
ATOM 681 N N . LYS A 1 84 ? -63.813 0.814 97.696 1.00 82.75 84 LYS A N 1
ATOM 682 C CA . LYS A 1 84 ? -62.949 -0.021 96.844 1.00 82.75 84 LYS A CA 1
ATOM 683 C C . LYS A 1 84 ? -63.508 -0.172 95.428 1.00 82.75 84 LYS A C 1
ATOM 685 O O . LYS A 1 84 ? -62.736 -0.069 94.476 1.00 82.75 84 LYS A O 1
ATOM 690 N N . ILE A 1 85 ? -64.821 -0.356 95.270 1.00 85.44 85 ILE A N 1
ATOM 691 C CA . ILE A 1 85 ? -65.482 -0.436 93.955 1.00 85.44 85 ILE A CA 1
ATOM 692 C C . ILE A 1 85 ? -65.490 0.918 93.248 1.00 85.44 85 ILE A C 1
ATOM 694 O O . ILE A 1 85 ? -65.317 0.962 92.034 1.00 85.44 85 ILE A O 1
ATOM 698 N N . ARG A 1 86 ? -65.636 2.029 93.978 1.00 85.38 86 ARG A N 1
ATOM 699 C CA . ARG A 1 86 ? -65.714 3.381 93.405 1.00 85.38 86 ARG A CA 1
ATOM 700 C C . ARG A 1 86 ? -64.531 3.716 92.493 1.00 85.38 86 ARG A C 1
ATOM 702 O O . ARG A 1 86 ? -64.713 4.402 91.496 1.00 85.38 86 ARG A O 1
ATOM 709 N N . ARG A 1 87 ? -63.337 3.196 92.800 1.00 82.00 87 ARG A N 1
ATOM 710 C CA . ARG A 1 87 ? -62.105 3.413 92.015 1.00 82.00 87 ARG A CA 1
ATOM 711 C C . ARG A 1 87 ? -61.927 2.436 90.844 1.00 82.00 87 ARG A C 1
ATOM 713 O O . ARG A 1 87 ? -61.006 2.602 90.046 1.00 82.00 87 ARG A O 1
ATOM 720 N N . VAL A 1 88 ? -62.753 1.392 90.739 1.00 85.38 88 VAL A N 1
ATOM 721 C CA . VAL A 1 88 ? -62.637 0.369 89.683 1.00 85.38 88 VAL A CA 1
ATOM 722 C C . VAL A 1 88 ? -63.021 0.914 88.300 1.00 85.38 88 VAL A C 1
ATOM 724 O O . VAL A 1 88 ? -62.236 0.700 87.377 1.00 85.38 88 VAL A O 1
ATOM 727 N N . PRO A 1 89 ? -64.123 1.672 88.118 1.00 84.50 89 PRO A N 1
ATOM 728 C CA . PRO A 1 89 ? -64.459 2.284 86.830 1.00 84.50 89 PRO A CA 1
ATOM 729 C C . PRO A 1 89 ? -63.374 3.228 86.294 1.00 84.50 89 PRO A C 1
ATOM 731 O O . PRO A 1 89 ? -63.065 3.198 85.104 1.00 84.50 89 PRO A O 1
ATOM 734 N N . GLU A 1 90 ? -62.747 4.023 87.165 1.00 85.00 90 GLU A N 1
ATOM 735 C CA . GLU A 1 90 ? -61.638 4.920 86.802 1.00 85.00 90 GLU A CA 1
ATOM 736 C C . GLU A 1 90 ? -60.409 4.129 86.326 1.00 85.00 90 GLU A C 1
ATOM 738 O O . GLU A 1 90 ? -59.858 4.396 85.260 1.00 85.00 90 GLU A O 1
ATOM 743 N N . LYS A 1 91 ? -60.011 3.080 87.058 1.00 85.06 91 LYS A N 1
ATOM 744 C CA . LYS A 1 91 ? -58.910 2.197 86.631 1.00 85.06 91 LYS A CA 1
ATOM 745 C C . LYS A 1 91 ? -59.238 1.429 85.352 1.00 85.06 91 LYS A C 1
ATOM 747 O O . LYS A 1 91 ? -58.360 1.217 84.524 1.00 85.06 91 LYS A O 1
ATOM 752 N N . MET A 1 92 ? -60.491 1.021 85.176 1.00 85.19 92 MET A N 1
ATOM 753 C CA . MET A 1 92 ? -60.949 0.286 84.000 1.00 85.19 92 MET A CA 1
ATOM 754 C C . MET A 1 92 ? -61.001 1.175 82.754 1.00 85.19 92 MET A C 1
ATOM 756 O O . MET A 1 92 ? -60.621 0.725 81.679 1.00 85.19 92 MET A O 1
ATOM 760 N N . THR A 1 93 ? -61.430 2.431 82.874 1.00 86.25 93 THR A N 1
ATOM 761 C CA . THR A 1 93 ? -61.397 3.401 81.764 1.00 86.25 93 THR A CA 1
ATOM 762 C C . THR A 1 93 ? -59.961 3.766 81.385 1.00 86.25 93 THR A C 1
ATOM 764 O O . THR A 1 93 ? -59.623 3.752 80.200 1.00 86.25 93 THR A O 1
ATOM 767 N N . ALA A 1 94 ? -59.076 3.970 82.366 1.00 87.25 94 ALA A N 1
ATOM 768 C CA . ALA A 1 94 ? -57.644 4.146 82.117 1.00 87.25 94 ALA A CA 1
ATOM 769 C C . ALA A 1 94 ? -57.026 2.924 81.407 1.00 87.25 94 ALA A C 1
ATOM 771 O O . ALA A 1 94 ? -56.332 3.073 80.405 1.00 87.25 94 ALA A O 1
ATOM 772 N N . GLN A 1 95 ? -57.335 1.704 81.859 1.00 86.94 95 GLN A N 1
ATOM 773 C CA . GLN A 1 95 ? -56.815 0.481 81.239 1.00 86.94 95 GLN A CA 1
ATOM 774 C C . GLN A 1 95 ? -57.377 0.247 79.825 1.00 86.94 95 GLN A C 1
ATOM 776 O O . GLN A 1 95 ? -56.632 -0.171 78.944 1.00 86.94 95 GLN A O 1
ATOM 781 N N . LYS A 1 96 ? -58.664 0.537 79.585 1.00 86.12 96 LYS A N 1
ATOM 782 C CA . LYS A 1 96 ? -59.297 0.422 78.258 1.00 86.12 96 LYS A CA 1
ATOM 783 C C . LYS A 1 96 ? -58.750 1.438 77.256 1.00 86.12 96 LYS A C 1
ATOM 785 O O . LYS A 1 96 ? -58.460 1.065 76.131 1.00 86.12 96 LYS A O 1
ATOM 790 N N . SER A 1 97 ? -58.554 2.688 77.668 1.00 86.56 97 SER A N 1
ATOM 791 C CA . SER A 1 97 ? -57.947 3.713 76.803 1.00 86.56 97 SER A CA 1
ATOM 792 C C . SER A 1 97 ? -56.476 3.426 76.475 1.00 86.56 97 SER A C 1
ATOM 794 O O . SER A 1 97 ? -56.028 3.719 75.368 1.00 86.56 97 SER A O 1
ATOM 796 N N . GLY A 1 98 ? -55.727 2.821 77.406 1.00 86.44 98 GLY A N 1
ATOM 797 C CA . GLY A 1 98 ? -54.396 2.277 77.123 1.00 86.44 98 GLY A CA 1
ATOM 798 C C . GLY A 1 98 ? -54.454 1.128 76.115 1.00 86.44 98 GLY A C 1
ATOM 799 O O . GLY A 1 98 ? -53.742 1.154 75.119 1.00 86.44 98 GLY A O 1
ATOM 800 N N . LEU A 1 99 ? -55.377 0.185 76.319 1.00 89.31 99 LEU A N 1
ATOM 801 C CA . LEU A 1 99 ? -55.591 -0.949 75.419 1.00 89.31 99 LEU A CA 1
ATOM 802 C C . LEU A 1 99 ? -55.946 -0.510 73.989 1.00 89.31 99 LEU A C 1
ATOM 804 O O . LEU A 1 99 ? -55.345 -1.002 73.043 1.00 89.31 99 LEU A O 1
ATOM 808 N N . GLU A 1 100 ? -56.870 0.440 73.825 1.00 88.94 100 GLU A N 1
ATOM 809 C CA . GLU A 1 100 ? -57.247 0.986 72.511 1.00 88.94 100 GLU A CA 1
ATOM 810 C C . GLU A 1 100 ? -56.057 1.648 71.801 1.00 88.94 100 GLU A C 1
ATOM 812 O O . GLU A 1 100 ? -55.922 1.559 70.578 1.00 88.94 100 GLU A O 1
ATOM 817 N N . ARG A 1 101 ? -55.171 2.305 72.559 1.00 87.94 101 ARG A N 1
ATOM 818 C CA . ARG A 1 101 ? -53.945 2.899 72.016 1.00 87.94 101 ARG A CA 1
ATOM 819 C C . ARG A 1 101 ? -52.973 1.820 71.543 1.00 87.94 101 ARG A C 1
ATOM 821 O O . ARG A 1 101 ? -52.461 1.930 70.431 1.00 87.94 101 ARG A O 1
ATOM 828 N N . ASP A 1 102 ? -52.753 0.786 72.350 1.00 87.19 102 ASP A N 1
ATOM 829 C CA . ASP A 1 102 ? -51.832 -0.303 72.020 1.00 87.19 102 ASP A CA 1
ATOM 830 C C . ASP A 1 102 ? -52.342 -1.128 70.828 1.00 87.19 102 ASP A C 1
ATOM 832 O O . ASP A 1 102 ? -51.570 -1.439 69.922 1.00 87.19 102 ASP A O 1
ATOM 836 N N . GLU A 1 103 ? -53.649 -1.406 70.757 1.00 87.00 103 GLU A N 1
ATOM 837 C CA . GLU A 1 103 ? -54.280 -2.082 69.614 1.00 87.00 103 GLU A CA 1
ATOM 838 C C . GLU A 1 103 ? -54.141 -1.266 68.324 1.00 87.00 103 GLU A C 1
ATOM 840 O O . GLU A 1 103 ? -53.754 -1.807 67.285 1.00 87.00 103 GLU A O 1
ATOM 845 N N . LYS A 1 104 ? -54.363 0.052 68.388 1.00 87.81 104 LYS A N 1
ATOM 846 C CA . LYS A 1 104 ? -54.178 0.943 67.237 1.00 87.81 104 LYS A CA 1
ATOM 847 C C . LYS A 1 104 ? -52.720 0.984 66.770 1.00 87.81 104 LYS A C 1
ATOM 849 O O . LYS A 1 104 ? -52.467 0.947 65.564 1.00 87.81 104 LYS A O 1
ATOM 854 N N . ASN A 1 105 ? -51.771 1.036 67.703 1.00 85.06 105 ASN A N 1
ATOM 855 C CA . ASN A 1 105 ? -50.342 0.999 67.390 1.00 85.06 105 ASN A CA 1
ATOM 856 C C . ASN A 1 105 ? -49.953 -0.345 66.754 1.00 85.06 105 ASN A C 1
ATOM 858 O O . ASN A 1 105 ? -49.244 -0.373 65.751 1.00 85.06 105 ASN A O 1
ATOM 862 N N . TYR A 1 106 ? -50.477 -1.458 67.269 1.00 86.69 106 TYR A N 1
ATOM 863 C CA . TYR A 1 106 ? -50.241 -2.792 66.720 1.00 86.69 106 TYR A CA 1
ATOM 864 C C . TYR A 1 106 ? -50.815 -2.961 65.301 1.00 86.69 106 TYR A C 1
ATOM 866 O O . TYR A 1 106 ? -50.151 -3.521 64.426 1.00 86.69 106 TYR A O 1
ATOM 874 N N . GLU A 1 107 ? -52.010 -2.430 65.025 1.00 86.50 107 GLU A N 1
ATOM 875 C CA . GLU A 1 107 ? -52.580 -2.402 63.670 1.00 86.50 107 GLU A CA 1
ATOM 876 C C . GLU A 1 107 ? -51.741 -1.570 62.695 1.00 86.50 107 GLU A C 1
ATOM 878 O O . GLU A 1 107 ? -51.548 -1.957 61.538 1.00 86.50 107 GLU A O 1
ATOM 883 N N . GLN A 1 108 ? -51.252 -0.409 63.137 1.00 85.06 108 GLN A N 1
ATOM 884 C CA . GLN A 1 108 ? -50.353 0.421 62.336 1.00 85.06 108 GLN A CA 1
ATOM 885 C C . GLN A 1 108 ? -49.051 -0.320 62.031 1.00 85.06 108 GLN A C 1
ATOM 887 O O . GLN A 1 108 ? -48.609 -0.319 60.881 1.00 85.06 108 GLN A O 1
ATOM 892 N N . LEU A 1 109 ? -48.499 -1.023 63.019 1.00 85.00 109 LEU A N 1
ATOM 893 C CA . LEU A 1 109 ? -47.303 -1.834 62.854 1.00 85.00 109 LEU A CA 1
ATOM 894 C C . LEU A 1 109 ? -47.539 -2.972 61.847 1.00 85.00 109 LEU A C 1
ATOM 896 O O . LEU A 1 109 ? -46.761 -3.134 60.913 1.00 85.00 109 LEU A O 1
ATOM 900 N N . GLN A 1 110 ? -48.670 -3.685 61.931 1.00 83.88 110 GLN A N 1
ATOM 901 C CA . GLN A 1 110 ? -49.021 -4.727 60.954 1.00 83.88 110 GLN A CA 1
ATOM 902 C C . GLN A 1 110 ? -49.106 -4.208 59.515 1.00 83.88 110 GLN A C 1
ATOM 904 O O . GLN A 1 110 ? -48.670 -4.899 58.591 1.00 83.88 110 GLN A O 1
ATOM 909 N N . LYS A 1 111 ? -49.626 -2.992 59.303 1.00 84.69 111 LYS A N 1
ATOM 910 C CA . LYS A 1 111 ? -49.682 -2.370 57.967 1.00 84.69 111 LYS A CA 1
ATOM 911 C C . LYS A 1 111 ? -48.286 -2.140 57.378 1.00 84.69 111 LYS A C 1
ATOM 913 O O . LYS A 1 111 ? -48.141 -2.139 56.156 1.00 84.69 111 LYS A O 1
ATOM 918 N N . LEU A 1 112 ? -47.260 -1.998 58.218 1.00 84.31 112 LEU A N 1
ATOM 919 C CA . LEU A 1 112 ? -45.864 -1.824 57.806 1.00 84.31 112 LEU A CA 1
ATOM 920 C C . LEU A 1 112 ? -45.114 -3.145 57.576 1.00 84.31 112 LEU A C 1
ATOM 922 O O . LEU A 1 112 ? -43.991 -3.115 57.078 1.00 84.31 112 LEU A O 1
ATOM 926 N N . ARG A 1 113 ? -45.730 -4.307 57.835 1.00 83.75 113 ARG A N 1
ATOM 927 C CA . ARG A 1 113 ? -45.113 -5.624 57.591 1.00 83.75 113 ARG A CA 1
ATOM 928 C C . ARG A 1 113 ? -44.636 -5.790 56.150 1.00 83.75 113 ARG A C 1
ATOM 930 O O . ARG A 1 113 ? -43.483 -6.119 55.911 1.00 83.75 113 ARG A O 1
ATOM 937 N N . SER A 1 114 ? -45.522 -5.500 55.199 1.00 82.88 114 SER A N 1
ATOM 938 C CA . SER A 1 114 ? -45.211 -5.585 53.767 1.00 82.88 114 SER A CA 1
ATOM 939 C C . SER A 1 114 ? -44.067 -4.650 53.369 1.00 82.88 114 SER A C 1
ATOM 941 O O . SER A 1 114 ? -43.263 -4.981 52.505 1.00 82.88 114 SER A O 1
ATOM 943 N N . VAL A 1 115 ? -43.958 -3.492 54.025 1.00 83.88 115 VAL A N 1
ATOM 944 C CA . VAL A 1 115 ? -42.870 -2.536 53.805 1.00 83.88 115 VAL A CA 1
ATOM 945 C C . VAL A 1 115 ? -41.542 -3.099 54.308 1.00 83.88 115 VAL A C 1
ATOM 947 O O . VAL A 1 115 ? -40.554 -3.012 53.583 1.00 83.88 115 VAL A O 1
ATOM 950 N N . LYS A 1 116 ? -41.520 -3.713 55.498 1.00 83.25 116 LYS A N 1
ATOM 951 C CA . LYS A 1 116 ? -40.328 -4.372 56.054 1.00 83.25 116 LYS A CA 1
ATOM 952 C C . LYS A 1 116 ? -39.860 -5.541 55.185 1.00 83.25 116 LYS A C 1
ATOM 954 O O . LYS A 1 116 ? -38.677 -5.618 54.867 1.00 83.25 116 LYS A O 1
ATOM 959 N N . ASP A 1 117 ? -40.780 -6.407 54.766 1.00 84.44 117 ASP A N 1
ATOM 960 C CA . ASP A 1 117 ? -40.455 -7.569 53.932 1.00 84.44 117 ASP A CA 1
ATOM 961 C C . ASP A 1 117 ? -39.880 -7.127 52.571 1.00 84.44 117 ASP A C 1
ATOM 963 O O . ASP A 1 117 ? -38.838 -7.622 52.139 1.00 84.44 117 ASP A O 1
ATOM 967 N N . ASN A 1 118 ? -40.490 -6.117 51.939 1.00 84.50 118 ASN A N 1
ATOM 968 C CA . ASN A 1 118 ? -39.993 -5.533 50.690 1.00 84.50 118 ASN A CA 1
ATOM 969 C C . ASN A 1 118 ? -38.629 -4.845 50.859 1.00 84.50 118 ASN A C 1
ATOM 971 O O . ASN A 1 118 ? -37.789 -4.926 49.963 1.00 84.50 118 ASN A O 1
ATOM 975 N N . LEU A 1 119 ? -38.394 -4.159 51.983 1.00 85.31 119 LEU A N 1
ATOM 976 C CA . LEU A 1 119 ? -37.103 -3.531 52.274 1.00 85.31 119 LEU A CA 1
ATOM 977 C C . LEU A 1 119 ? -36.009 -4.595 52.414 1.00 85.31 119 LEU A C 1
ATOM 979 O O . LEU A 1 119 ? -34.968 -4.486 51.771 1.00 85.31 119 LEU A O 1
ATOM 983 N N . GLY A 1 120 ? -36.290 -5.671 53.155 1.00 84.75 120 GLY A N 1
ATOM 984 C CA . GLY A 1 120 ? -35.378 -6.801 53.299 1.00 84.75 120 GLY A CA 1
ATOM 985 C C . GLY A 1 120 ? -35.074 -7.492 51.969 1.00 84.75 120 GLY A C 1
ATOM 986 O O . GLY A 1 120 ? -33.922 -7.835 51.708 1.00 84.75 120 GLY A O 1
ATOM 987 N N . GLU A 1 121 ? -36.069 -7.656 51.092 1.00 87.88 121 GLU A N 1
ATOM 988 C CA . GLU A 1 121 ? -35.854 -8.188 49.742 1.00 87.88 121 GLU A CA 1
ATOM 989 C C . GLU A 1 121 ? -34.943 -7.262 48.916 1.00 87.88 121 GLU A C 1
ATOM 991 O O . GLU A 1 121 ? -34.000 -7.725 48.266 1.00 87.88 121 GLU A O 1
ATOM 996 N N . ILE A 1 122 ? -35.180 -5.947 48.962 1.00 87.44 122 ILE A N 1
ATOM 997 C CA . ILE A 1 122 ? -34.366 -4.969 48.234 1.00 87.44 122 ILE A CA 1
ATOM 998 C C . ILE A 1 122 ? -32.917 -4.984 48.730 1.00 87.44 122 ILE A C 1
ATOM 1000 O O . ILE A 1 122 ? -32.006 -5.069 47.908 1.00 87.44 122 ILE A O 1
ATOM 1004 N N . GLU A 1 123 ? -32.697 -4.945 50.043 1.00 86.19 123 GLU A N 1
ATOM 1005 C CA . GLU A 1 123 ? -31.359 -4.903 50.644 1.00 86.19 123 GLU A CA 1
ATOM 1006 C C . GLU A 1 123 ? -30.580 -6.199 50.457 1.00 86.19 123 GLU A C 1
ATOM 1008 O O . GLU A 1 123 ? -29.398 -6.161 50.120 1.00 86.19 123 GLU A O 1
ATOM 1013 N N . LYS A 1 124 ? -31.228 -7.349 50.669 1.00 88.69 124 LYS A N 1
ATOM 1014 C CA . LYS A 1 124 ? -30.535 -8.643 50.693 1.00 88.69 124 LYS A CA 1
ATOM 1015 C C . LYS A 1 124 ? -30.398 -9.282 49.319 1.00 88.69 124 LYS A C 1
ATOM 1017 O O . LYS A 1 124 ? -29.499 -10.094 49.136 1.00 88.69 124 LYS A O 1
ATOM 1022 N N . THR A 1 125 ? -31.273 -8.959 48.362 1.00 90.56 125 THR A N 1
ATOM 1023 C CA . THR A 1 125 ? -31.285 -9.650 47.059 1.00 90.56 125 THR A CA 1
ATOM 1024 C C . THR A 1 125 ? -31.178 -8.706 45.869 1.00 90.56 125 THR A C 1
ATOM 1026 O O . THR A 1 125 ? -30.250 -8.842 45.070 1.00 90.56 125 THR A O 1
ATOM 1029 N N . LYS A 1 126 ? -32.073 -7.718 45.742 1.00 90.88 126 LYS A N 1
ATOM 1030 C CA . LYS A 1 126 ? -32.131 -6.879 44.532 1.00 90.88 126 LYS A CA 1
ATOM 1031 C C . LYS A 1 126 ? -30.921 -5.955 44.422 1.00 90.88 126 LYS A C 1
ATOM 1033 O O . LYS A 1 126 ? -30.363 -5.833 43.336 1.00 90.88 126 LYS A O 1
ATOM 1038 N N . LEU A 1 127 ? -30.493 -5.339 45.525 1.00 91.38 127 LEU A N 1
ATOM 1039 C CA . LEU A 1 127 ? -29.357 -4.421 45.538 1.00 91.38 127 LEU A CA 1
ATOM 1040 C C . LEU A 1 127 ? -28.020 -5.143 45.282 1.00 91.38 127 LEU A C 1
ATOM 1042 O O . LEU A 1 127 ? -27.297 -4.686 44.396 1.00 91.38 127 LEU A O 1
ATOM 1046 N N . PRO A 1 128 ? -27.688 -6.271 45.949 1.00 94.12 128 PRO A N 1
ATOM 1047 C CA . PRO A 1 128 ? -26.491 -7.043 45.618 1.00 94.12 128 PRO A CA 1
ATOM 1048 C C . PRO A 1 128 ? -26.517 -7.553 44.177 1.00 94.12 128 PRO A C 1
ATOM 1050 O O . PRO A 1 128 ? -25.556 -7.354 43.448 1.00 94.12 128 PRO A O 1
ATOM 1053 N N . SER A 1 129 ? -27.649 -8.099 43.714 1.00 93.44 129 SER A N 1
ATOM 1054 C CA . SER A 1 129 ? -27.770 -8.574 42.331 1.00 93.44 129 SER A CA 1
ATOM 1055 C C . SER A 1 129 ? -27.576 -7.453 41.305 1.00 93.44 129 SER A C 1
ATOM 1057 O O . SER A 1 129 ? -26.930 -7.659 40.278 1.00 93.44 129 SER A O 1
ATOM 1059 N N . ALA A 1 130 ? -28.111 -6.257 41.566 1.00 94.12 130 ALA A N 1
ATOM 1060 C CA . ALA A 1 130 ? -27.904 -5.099 40.703 1.00 94.12 130 ALA A CA 1
ATOM 1061 C C . ALA A 1 130 ? -26.442 -4.629 40.711 1.00 94.12 130 ALA A C 1
ATOM 1063 O O . ALA A 1 130 ? -25.912 -4.315 39.647 1.00 94.12 130 ALA A O 1
ATOM 1064 N N . LYS A 1 131 ? -25.779 -4.625 41.876 1.00 95.12 131 LYS A N 1
ATOM 1065 C CA . LYS A 1 131 ? -24.348 -4.303 41.995 1.00 95.12 131 LYS A CA 1
ATOM 1066 C C . LYS A 1 131 ? -23.474 -5.306 41.246 1.00 95.12 131 LYS A C 1
ATOM 1068 O O . LYS A 1 131 ? -22.596 -4.881 40.507 1.00 95.12 131 LYS A O 1
ATOM 1073 N N . ASP A 1 132 ? -23.757 -6.600 41.363 1.00 96.12 132 ASP A N 1
ATOM 1074 C CA . ASP A 1 132 ? -23.026 -7.647 40.643 1.00 96.12 132 ASP A CA 1
ATOM 1075 C C . ASP A 1 132 ? -23.188 -7.504 39.129 1.00 96.12 132 ASP A C 1
ATOM 1077 O O . ASP A 1 132 ? -22.216 -7.602 38.385 1.00 96.12 132 ASP A O 1
ATOM 1081 N N . LYS A 1 133 ? -24.413 -7.241 38.654 1.00 96.44 133 LYS A N 1
ATOM 1082 C CA . LYS A 1 133 ? -24.662 -6.990 37.226 1.00 96.44 133 LYS A CA 1
ATOM 1083 C C . LYS A 1 133 ? -23.921 -5.750 36.741 1.00 96.44 133 LYS A C 1
ATOM 1085 O O . LYS A 1 133 ? -23.310 -5.802 35.682 1.00 96.44 133 LYS A O 1
ATOM 1090 N N . LEU A 1 134 ? -23.955 -4.664 37.514 1.00 96.44 134 LEU A N 1
ATOM 1091 C CA . LEU A 1 134 ? -23.227 -3.444 37.183 1.00 96.44 134 LEU A CA 1
ATOM 1092 C C . LEU A 1 134 ? -21.720 -3.704 37.123 1.00 96.44 134 LEU A C 1
ATOM 1094 O O . LEU A 1 134 ? -21.092 -3.314 36.152 1.00 96.44 134 LEU A O 1
ATOM 1098 N N . SER A 1 135 ? -21.162 -4.419 38.103 1.00 96.69 135 SER A N 1
ATOM 1099 C CA . SER A 1 135 ? -19.741 -4.774 38.132 1.00 96.69 135 SER A CA 1
ATOM 1100 C C . SER A 1 135 ? -19.328 -5.598 36.914 1.00 96.69 135 SER A C 1
ATOM 1102 O O . SER A 1 135 ? -18.278 -5.333 36.341 1.00 96.69 135 SER A O 1
ATOM 1104 N N . LYS A 1 136 ? -20.148 -6.575 36.503 1.00 97.12 136 LYS A N 1
ATOM 1105 C CA . LYS A 1 136 ? -19.883 -7.391 35.308 1.00 97.12 136 LYS A CA 1
ATOM 1106 C C . LYS A 1 136 ? -19.895 -6.553 34.037 1.00 97.12 136 LYS A C 1
ATOM 1108 O O . LYS A 1 136 ? -18.955 -6.627 33.263 1.00 97.12 136 LYS A O 1
ATOM 1113 N N . VAL A 1 137 ? -20.918 -5.715 33.863 1.00 97.50 137 VAL A N 1
ATOM 1114 C CA . VAL A 1 137 ? -21.007 -4.821 32.700 1.00 97.50 137 VAL A CA 1
ATOM 1115 C C . VAL A 1 137 ? -19.846 -3.826 32.685 1.00 97.50 137 VAL A C 1
ATOM 1117 O O . VAL A 1 137 ? -19.280 -3.571 31.631 1.00 97.50 137 VAL A O 1
ATOM 1120 N N . SER A 1 138 ? -19.452 -3.279 33.837 1.00 96.69 138 SER A N 1
ATOM 1121 C CA . SER A 1 138 ? -18.289 -2.393 33.928 1.00 96.69 138 SER A CA 1
ATOM 1122 C C . SER A 1 138 ? -16.993 -3.095 33.525 1.00 96.69 138 SER A C 1
ATOM 1124 O O . SER A 1 138 ? -16.212 -2.507 32.784 1.00 96.69 138 SER A O 1
ATOM 1126 N N . GLN A 1 139 ? -16.792 -4.344 33.952 1.00 97.56 139 GLN A N 1
ATOM 1127 C CA . GLN A 1 139 ? -15.633 -5.139 33.554 1.00 97.56 139 GLN A CA 1
ATOM 1128 C C . GLN A 1 139 ? -15.648 -5.453 32.050 1.00 97.56 139 GLN A C 1
ATOM 1130 O O . GLN A 1 139 ? -14.638 -5.274 31.380 1.00 97.56 139 GLN A O 1
ATOM 1135 N N . GLU A 1 140 ? -16.797 -5.851 31.497 1.00 97.88 140 GLU A N 1
ATOM 1136 C CA . GLU A 1 140 ? -16.951 -6.091 30.055 1.00 97.88 140 GLU A CA 1
ATOM 1137 C C . GLU A 1 140 ? -16.661 -4.825 29.233 1.00 97.88 140 GLU A C 1
ATOM 1139 O O . GLU A 1 140 ? -16.010 -4.898 28.193 1.00 97.88 140 GLU A O 1
ATOM 1144 N N . CYS A 1 141 ? -17.099 -3.652 29.701 1.00 96.94 141 CYS A N 1
ATOM 1145 C CA . CYS A 1 141 ? -16.772 -2.379 29.061 1.00 96.94 141 CYS A CA 1
ATOM 1146 C C . CYS A 1 141 ? -15.262 -2.111 29.055 1.00 96.94 141 CYS A C 1
ATOM 1148 O O . CYS A 1 141 ? -14.732 -1.705 28.026 1.00 96.94 141 CYS A O 1
ATOM 1150 N N . GLU A 1 142 ? -14.574 -2.343 30.175 1.00 97.69 142 GLU A N 1
ATOM 1151 C CA . GLU A 1 142 ? -13.124 -2.150 30.282 1.00 97.69 142 GLU A CA 1
ATOM 1152 C C . GLU A 1 142 ? -12.357 -3.125 29.373 1.00 97.69 142 GLU A C 1
ATOM 1154 O O . GLU A 1 142 ? -11.458 -2.719 28.639 1.00 97.69 142 GLU A O 1
ATOM 1159 N N . GLU A 1 143 ? -12.765 -4.396 29.337 1.00 97.94 143 GLU A N 1
ATOM 1160 C CA . GLU A 1 143 ? -12.195 -5.409 28.441 1.00 97.94 143 GLU A CA 1
ATOM 1161 C C . GLU A 1 143 ? -12.384 -5.040 26.962 1.00 97.94 143 GLU A C 1
ATOM 1163 O O . GLU A 1 143 ? -11.440 -5.126 26.172 1.00 97.94 143 GLU A O 1
ATOM 1168 N N . LEU A 1 144 ? -13.582 -4.588 26.578 1.00 98.00 144 LEU A N 1
ATOM 1169 C CA . LEU A 1 144 ? -13.857 -4.129 25.215 1.00 98.00 144 LEU A CA 1
ATOM 1170 C C . LEU A 1 144 ? -13.049 -2.882 24.857 1.00 98.00 144 LEU A C 1
ATOM 1172 O O . LEU A 1 144 ? -12.586 -2.767 23.725 1.00 98.00 144 LEU A O 1
ATOM 1176 N N . GLN A 1 145 ? -12.864 -1.965 25.802 1.00 98.31 145 GLN A N 1
ATOM 1177 C CA . GLN A 1 145 ? -12.110 -0.738 25.580 1.00 98.31 145 GLN A CA 1
ATOM 1178 C C . GLN A 1 145 ? -10.620 -1.025 25.372 1.00 98.31 145 GLN A C 1
ATOM 1180 O O . GLN A 1 145 ? -10.055 -0.571 24.380 1.00 98.31 145 GLN A O 1
ATOM 1185 N N . ASN A 1 146 ? -10.031 -1.899 26.194 1.00 97.69 146 ASN A N 1
ATOM 1186 C CA . ASN A 1 146 ? -8.673 -2.404 25.975 1.00 97.69 146 ASN A CA 1
ATOM 1187 C C . ASN A 1 146 ? -8.547 -3.093 24.608 1.00 97.69 146 ASN A C 1
ATOM 1189 O O . ASN A 1 146 ? -7.560 -2.913 23.897 1.00 97.69 146 ASN A O 1
ATOM 1193 N N . LYS A 1 147 ? -9.568 -3.857 24.193 1.00 98.25 147 LYS A N 1
ATOM 1194 C CA . LYS A 1 147 ? -9.549 -4.524 22.887 1.00 98.25 147 LYS A CA 1
ATOM 1195 C C . LYS A 1 147 ? -9.615 -3.548 21.716 1.00 98.25 147 LYS A C 1
ATOM 1197 O O . LYS A 1 147 ? -9.007 -3.813 20.681 1.00 98.25 147 LYS A O 1
ATOM 1202 N N . ILE A 1 148 ? -10.352 -2.449 21.863 1.00 98.19 148 ILE A N 1
ATOM 1203 C CA . ILE A 1 148 ? -10.391 -1.375 20.867 1.00 98.19 148 ILE A CA 1
ATOM 1204 C C . ILE A 1 148 ? -9.001 -0.754 20.728 1.00 98.19 148 ILE A C 1
ATOM 1206 O O . ILE A 1 148 ? -8.508 -0.680 19.607 1.00 98.19 148 ILE A O 1
ATOM 1210 N N . GLU A 1 149 ? -8.350 -0.401 21.837 1.00 98.12 149 GLU A N 1
ATOM 1211 C CA . GLU A 1 149 ? -7.001 0.184 21.827 1.00 98.12 149 GLU A CA 1
ATOM 1212 C C . GLU A 1 149 ? -5.978 -0.755 21.160 1.00 98.12 149 GLU A C 1
ATOM 1214 O O . GLU A 1 149 ? -5.269 -0.346 20.241 1.00 98.12 149 GLU A O 1
ATOM 1219 N N . GLU A 1 150 ? -5.976 -2.049 21.509 1.00 98.06 150 GLU A N 1
ATOM 1220 C CA . GLU A 1 150 ? -5.117 -3.049 20.852 1.00 98.06 150 GLU A CA 1
ATOM 1221 C C . GLU A 1 150 ? -5.343 -3.123 19.331 1.00 98.06 150 GLU A C 1
ATOM 1223 O O . GLU A 1 150 ? -4.400 -3.278 18.550 1.00 98.06 150 GLU A O 1
ATOM 1228 N N . LEU A 1 151 ? -6.605 -3.066 18.891 1.00 98.12 151 LEU A N 1
ATOM 1229 C CA . LEU A 1 151 ? -6.950 -3.126 17.471 1.00 98.12 151 LEU A CA 1
ATOM 1230 C C . LEU A 1 151 ? -6.566 -1.841 16.731 1.00 98.12 151 LEU A C 1
ATOM 1232 O O . LEU A 1 151 ? -6.196 -1.913 15.559 1.00 98.12 151 LEU A O 1
ATOM 1236 N N . GLU A 1 152 ? -6.637 -0.686 17.387 1.00 98.12 152 GLU A N 1
ATOM 1237 C CA . GLU A 1 152 ? -6.179 0.588 16.832 1.00 98.12 152 GLU A CA 1
ATOM 1238 C C . GLU A 1 152 ? -4.662 0.593 16.625 1.00 98.12 152 GLU A C 1
ATOM 1240 O O . GLU A 1 152 ? -4.208 0.964 15.541 1.00 98.12 152 GLU A O 1
ATOM 1245 N N . ASP A 1 153 ? -3.888 0.080 17.585 1.00 97.94 153 ASP A N 1
ATOM 1246 C CA . ASP A 1 153 ? -2.436 -0.077 17.448 1.00 97.94 153 ASP A CA 1
ATOM 1247 C C . ASP A 1 153 ? -2.068 -0.986 16.266 1.00 97.94 153 ASP A C 1
ATOM 1249 O O . ASP A 1 153 ? -1.217 -0.643 15.440 1.00 97.94 153 ASP A O 1
ATOM 1253 N N . VAL A 1 154 ? -2.748 -2.132 16.128 1.00 98.12 154 VAL A N 1
ATOM 1254 C CA . VAL A 1 154 ? -2.546 -3.037 14.983 1.00 98.12 154 VAL A CA 1
ATOM 1255 C C . VAL A 1 154 ? -2.909 -2.345 13.669 1.00 98.12 154 VAL A C 1
ATOM 1257 O O . VAL A 1 154 ? -2.187 -2.486 12.679 1.00 98.12 154 VAL A O 1
ATOM 1260 N N . ARG A 1 155 ? -4.000 -1.570 13.645 1.00 98.06 155 ARG A N 1
ATOM 1261 C CA . ARG A 1 155 ? -4.422 -0.828 12.452 1.00 98.06 155 ARG A CA 1
ATOM 1262 C C . ARG A 1 155 ? -3.357 0.175 12.016 1.00 98.06 155 ARG A C 1
ATOM 1264 O O . ARG A 1 155 ? -3.032 0.213 10.835 1.00 98.06 155 ARG A O 1
ATOM 1271 N N . LEU A 1 156 ? -2.773 0.921 12.953 1.00 98.19 156 LEU A N 1
ATOM 1272 C CA . LEU A 1 156 ? -1.706 1.886 12.664 1.00 98.19 156 LEU A CA 1
ATOM 1273 C C . LEU A 1 156 ? -0.471 1.218 12.042 1.00 98.19 156 LEU A C 1
ATOM 1275 O O . LEU A 1 156 ? 0.137 1.768 11.121 1.00 98.19 156 LEU A O 1
ATOM 1279 N N . VAL A 1 157 ? -0.107 0.019 12.510 1.00 97.88 157 VAL A N 1
ATOM 1280 C CA . VAL A 1 157 ? 0.988 -0.760 11.912 1.00 97.88 157 VAL A CA 1
ATOM 1281 C C . VAL A 1 157 ? 0.647 -1.155 10.475 1.00 97.88 157 VAL A C 1
ATOM 1283 O O . VAL A 1 157 ? 1.456 -0.920 9.579 1.00 97.88 157 VAL A O 1
ATOM 1286 N N . ILE A 1 158 ? -0.553 -1.690 10.237 1.00 97.81 158 ILE A N 1
ATOM 1287 C CA . ILE A 1 158 ? -0.993 -2.109 8.897 1.00 97.81 158 ILE A CA 1
ATOM 1288 C C . ILE A 1 158 ? -1.048 -0.917 7.933 1.00 97.81 158 ILE A C 1
ATOM 1290 O O . ILE A 1 158 ? -0.531 -1.020 6.825 1.00 97.81 158 ILE A O 1
ATOM 1294 N N . GLU A 1 159 ? -1.600 0.225 8.349 1.00 97.88 159 GLU A N 1
ATOM 1295 C CA . GLU A 1 159 ? -1.656 1.452 7.537 1.00 97.88 159 GLU A CA 1
ATOM 1296 C C . GLU A 1 159 ? -0.246 1.945 7.155 1.00 97.88 159 GLU A C 1
ATOM 1298 O O . GLU A 1 159 ? 0.001 2.381 6.026 1.00 97.88 159 GLU A O 1
ATOM 1303 N N . SER A 1 160 ? 0.717 1.840 8.076 1.00 97.31 160 SER A N 1
ATOM 1304 C CA . SER A 1 160 ? 2.124 2.163 7.811 1.00 97.31 160 SER A CA 1
ATOM 1305 C C . SER A 1 160 ? 2.754 1.205 6.792 1.00 97.31 160 SER A C 1
ATOM 1307 O O . SER A 1 160 ? 3.453 1.639 5.868 1.00 97.31 160 SER A O 1
ATOM 1309 N N . GLU A 1 161 ? 2.493 -0.099 6.917 1.00 97.06 161 GLU A N 1
ATOM 1310 C CA . GLU A 1 161 ? 2.979 -1.101 5.967 1.00 97.06 161 GLU A CA 1
ATOM 1311 C C . GLU A 1 161 ? 2.349 -0.953 4.582 1.00 97.06 161 GLU A C 1
ATOM 1313 O O . GLU A 1 161 ? 3.070 -1.016 3.585 1.00 97.06 161 GLU A O 1
ATOM 1318 N N . GLU A 1 162 ? 1.045 -0.692 4.510 1.00 97.31 162 GLU A N 1
ATOM 1319 C CA . GLU A 1 162 ? 0.326 -0.392 3.273 1.00 97.31 162 GLU A CA 1
ATOM 1320 C C . GLU A 1 162 ? 0.913 0.851 2.599 1.00 97.31 162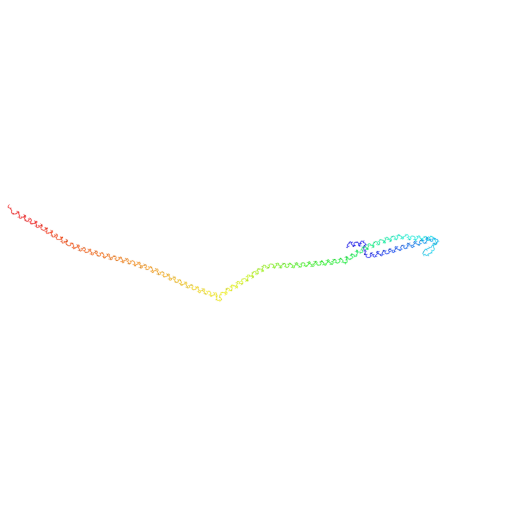 GLU A C 1
ATOM 1322 O O . GLU A 1 162 ? 1.258 0.814 1.418 1.00 97.31 162 GLU A O 1
ATOM 1327 N N . SER A 1 163 ? 1.130 1.931 3.357 1.00 97.25 163 SER A N 1
ATOM 1328 C CA . SER A 1 163 ? 1.768 3.145 2.843 1.00 97.25 163 SER A CA 1
ATOM 1329 C C . SER A 1 163 ? 3.165 2.863 2.281 1.00 97.25 163 SER A C 1
ATOM 1331 O O . SER A 1 163 ? 3.542 3.385 1.228 1.00 97.25 163 SER A O 1
ATOM 1333 N N . ARG A 1 164 ? 3.952 2.018 2.958 1.00 96.00 164 ARG A N 1
ATOM 1334 C CA . ARG A 1 164 ? 5.275 1.595 2.484 1.00 96.00 164 ARG A CA 1
ATOM 1335 C C . ARG A 1 164 ? 5.176 0.742 1.219 1.00 96.00 164 ARG A C 1
ATOM 1337 O O . ARG A 1 164 ? 5.973 0.952 0.310 1.00 96.00 164 ARG A O 1
ATOM 1344 N N . ALA A 1 165 ? 4.222 -0.182 1.144 1.00 95.69 165 ALA A N 1
ATOM 1345 C CA . ALA A 1 165 ? 3.988 -1.007 -0.037 1.00 95.69 165 ALA A CA 1
ATOM 1346 C C . ALA A 1 165 ? 3.557 -0.155 -1.242 1.00 95.69 165 ALA A C 1
ATOM 1348 O O . ALA A 1 165 ? 4.133 -0.297 -2.319 1.00 95.69 165 ALA A O 1
ATOM 1349 N N . GLY A 1 166 ? 2.649 0.805 -1.044 1.00 96.56 166 GLY A N 1
ATOM 1350 C CA . GLY A 1 166 ? 2.219 1.740 -2.087 1.00 96.56 166 GLY A CA 1
ATOM 1351 C C . GLY A 1 166 ? 3.354 2.619 -2.622 1.00 96.56 166 GLY A C 1
ATOM 1352 O O . GLY A 1 166 ? 3.370 2.963 -3.798 1.00 96.56 166 GLY A O 1
ATOM 1353 N N . LYS A 1 167 ? 4.369 2.936 -1.804 1.00 96.06 167 LYS A N 1
ATOM 1354 C CA . LYS A 1 167 ? 5.583 3.630 -2.280 1.00 96.06 167 LYS A CA 1
ATOM 1355 C C . LYS A 1 167 ? 6.478 2.757 -3.165 1.00 96.06 167 LYS A C 1
ATOM 1357 O O . LYS A 1 167 ? 7.232 3.314 -3.952 1.00 96.06 167 LYS A O 1
ATOM 1362 N N . ILE A 1 168 ? 6.417 1.431 -3.026 1.00 95.88 168 ILE A N 1
ATOM 1363 C CA . ILE A 1 168 ? 7.224 0.464 -3.794 1.00 95.88 168 ILE A CA 1
ATOM 1364 C C . ILE A 1 168 ? 6.519 0.064 -5.103 1.00 95.88 168 ILE A C 1
ATOM 1366 O O . ILE A 1 168 ? 7.168 -0.361 -6.056 1.00 95.88 168 ILE A O 1
ATOM 1370 N N . GLU A 1 169 ? 5.197 0.214 -5.182 1.00 96.62 169 GLU A N 1
ATOM 1371 C CA . GLU A 1 169 ? 4.401 -0.151 -6.359 1.00 96.62 169 GLU A CA 1
ATOM 1372 C C . GLU A 1 169 ? 4.903 0.478 -7.680 1.00 96.62 169 GLU A C 1
ATOM 1374 O O . GLU A 1 169 ? 5.076 -0.270 -8.646 1.00 96.62 169 GLU A O 1
ATOM 1379 N N . PRO A 1 170 ? 5.240 1.784 -7.760 1.00 96.56 170 PRO A N 1
ATOM 1380 C CA . PRO A 1 170 ? 5.776 2.369 -8.991 1.00 96.56 170 PRO A CA 1
ATOM 1381 C C . PRO A 1 170 ? 7.112 1.749 -9.419 1.00 96.56 170 PRO A C 1
ATOM 1383 O O . PRO A 1 170 ? 7.340 1.538 -10.612 1.00 96.56 170 PRO A O 1
ATOM 1386 N N . ASP A 1 171 ? 7.975 1.415 -8.455 1.00 96.88 171 ASP A N 1
ATOM 1387 C CA . ASP A 1 171 ? 9.265 0.775 -8.724 1.00 96.88 171 ASP A CA 1
ATOM 1388 C C . ASP A 1 171 ? 9.069 -0.636 -9.295 1.00 96.88 171 ASP A C 1
ATOM 1390 O O . ASP A 1 171 ? 9.794 -1.044 -10.204 1.00 96.88 171 ASP A O 1
ATOM 1394 N N . LEU A 1 172 ? 8.062 -1.377 -8.812 1.00 96.25 172 LEU A N 1
ATOM 1395 C CA . LEU A 1 172 ? 7.700 -2.689 -9.358 1.00 96.25 172 LEU A CA 1
ATOM 1396 C C . LEU A 1 172 ? 7.204 -2.580 -10.801 1.00 96.25 172 LEU A C 1
ATOM 1398 O O . LEU A 1 172 ? 7.662 -3.341 -11.653 1.00 96.25 172 LEU A O 1
ATOM 1402 N N . VAL A 1 173 ? 6.338 -1.608 -11.098 1.00 96.94 173 VAL A N 1
ATOM 1403 C CA . VAL A 1 173 ? 5.864 -1.357 -12.470 1.00 96.94 173 VAL A CA 1
ATOM 1404 C C . VAL A 1 173 ? 7.040 -1.034 -13.397 1.00 96.94 173 VAL A C 1
ATOM 1406 O O . VAL A 1 173 ? 7.164 -1.622 -14.475 1.00 96.94 173 VAL A O 1
ATOM 1409 N N . MET A 1 174 ? 7.957 -0.166 -12.961 1.00 97.50 174 MET A N 1
ATOM 1410 C CA . MET A 1 174 ? 9.170 0.157 -13.718 1.00 97.50 174 MET A CA 1
ATOM 1411 C C . MET A 1 174 ? 10.058 -1.081 -13.925 1.00 97.50 174 MET A C 1
ATOM 1413 O O . MET A 1 174 ? 10.614 -1.289 -15.007 1.00 97.50 174 MET A O 1
ATOM 1417 N N . LEU A 1 175 ? 10.198 -1.934 -12.908 1.00 97.62 175 LEU A N 1
ATOM 1418 C CA . LEU A 1 175 ? 10.970 -3.171 -13.001 1.00 97.62 175 LEU A CA 1
ATOM 1419 C C . LEU A 1 175 ? 10.358 -4.143 -14.020 1.00 97.62 175 LEU A C 1
ATOM 1421 O O . LEU A 1 175 ? 11.095 -4.726 -14.818 1.00 97.62 175 LEU A O 1
ATOM 1425 N N . GLU A 1 176 ? 9.032 -4.273 -14.066 1.00 97.44 176 GLU A N 1
ATOM 1426 C CA . GLU A 1 176 ? 8.328 -5.079 -15.070 1.00 97.44 176 GLU A CA 1
ATOM 1427 C C . GLU A 1 176 ? 8.507 -4.540 -16.498 1.00 97.44 176 GLU A C 1
ATOM 1429 O O . GLU A 1 176 ? 8.671 -5.313 -17.449 1.00 97.44 176 GLU A O 1
ATOM 1434 N N . GLU A 1 177 ? 8.483 -3.219 -16.680 1.00 97.56 177 GLU A N 1
ATOM 1435 C CA . GLU A 1 177 ? 8.764 -2.571 -17.968 1.00 97.56 177 GLU A CA 1
ATOM 1436 C C . GLU A 1 177 ? 10.206 -2.807 -18.426 1.00 97.56 177 GLU A C 1
ATOM 1438 O O . GLU A 1 177 ? 10.449 -3.186 -19.579 1.00 97.56 177 GLU A O 1
ATOM 1443 N N . ASN A 1 178 ? 11.166 -2.671 -17.512 1.00 96.94 178 ASN A N 1
ATOM 1444 C CA . ASN A 1 178 ? 12.571 -2.963 -17.781 1.00 96.94 178 ASN A CA 1
ATOM 1445 C C . ASN A 1 178 ? 12.778 -4.442 -18.119 1.00 96.94 178 ASN A C 1
ATOM 1447 O O . ASN A 1 178 ? 13.494 -4.769 -19.064 1.00 96.94 178 ASN A O 1
ATOM 1451 N N . GLN A 1 179 ? 12.106 -5.354 -17.415 1.00 97.88 179 GLN A N 1
ATOM 1452 C CA . GLN A 1 179 ? 12.180 -6.785 -17.699 1.00 97.88 179 GLN A CA 1
ATOM 1453 C C . GLN A 1 179 ? 11.576 -7.133 -19.068 1.00 97.88 179 GLN A C 1
ATOM 1455 O O . GLN A 1 179 ? 12.109 -7.990 -19.781 1.00 97.88 179 GLN A O 1
ATOM 1460 N N . ARG A 1 180 ? 10.486 -6.466 -19.471 1.00 97.50 180 ARG A N 1
ATOM 1461 C CA . ARG A 1 180 ? 9.926 -6.584 -20.829 1.00 97.50 180 ARG A CA 1
ATOM 1462 C C . ARG A 1 180 ? 10.910 -6.082 -21.883 1.00 97.50 180 ARG A C 1
ATOM 1464 O O . ARG A 1 180 ? 11.131 -6.779 -22.873 1.00 97.50 180 ARG A O 1
ATOM 1471 N N . SER A 1 181 ? 11.533 -4.932 -21.641 1.00 97.44 181 SER A N 1
ATOM 1472 C CA . SER A 1 181 ? 12.543 -4.346 -22.530 1.00 97.44 181 SER A CA 1
ATOM 1473 C C . SER A 1 181 ? 13.761 -5.256 -22.686 1.00 97.44 181 SER A C 1
ATOM 1475 O O . SER A 1 181 ? 14.160 -5.548 -23.810 1.00 97.44 181 SER A O 1
ATOM 1477 N N . LEU A 1 182 ? 14.287 -5.802 -21.583 1.00 97.38 182 LEU A N 1
ATOM 1478 C CA . LEU A 1 182 ? 15.388 -6.769 -21.599 1.00 97.38 182 LEU A CA 1
ATOM 1479 C C . LEU A 1 182 ? 15.052 -7.997 -22.446 1.00 97.38 182 LEU A C 1
ATOM 1481 O O . LEU A 1 182 ? 15.835 -8.368 -23.312 1.00 97.38 182 LEU A O 1
ATOM 1485 N N . LYS A 1 183 ? 13.862 -8.586 -22.271 1.00 97.62 183 LYS A N 1
ATOM 1486 C CA . LYS A 1 183 ? 13.415 -9.725 -23.094 1.00 97.62 183 LYS A CA 1
ATOM 1487 C C . LYS A 1 183 ? 13.281 -9.370 -24.578 1.00 97.62 183 LYS A C 1
ATOM 1489 O O . LYS A 1 183 ? 13.467 -10.245 -25.421 1.00 97.62 183 LYS A O 1
ATOM 1494 N N . SER A 1 184 ? 12.908 -8.132 -24.911 1.00 97.06 184 SER A N 1
ATOM 1495 C CA . SER A 1 184 ? 12.851 -7.666 -26.303 1.00 97.06 184 SER A CA 1
ATOM 1496 C C . SER A 1 184 ? 14.249 -7.547 -26.901 1.00 97.06 184 SER A C 1
ATOM 1498 O O . SER A 1 184 ? 14.500 -8.088 -27.975 1.00 97.06 184 SER A O 1
ATOM 1500 N N . LEU A 1 185 ? 15.169 -6.909 -26.175 1.00 96.69 185 LEU A N 1
ATOM 1501 C CA . LEU A 1 185 ? 16.563 -6.770 -26.588 1.00 96.69 185 LEU A CA 1
ATOM 1502 C C . LEU A 1 185 ? 17.240 -8.132 -26.756 1.00 96.69 185 LEU A C 1
ATOM 1504 O O . LEU A 1 185 ? 17.933 -8.339 -27.742 1.00 96.69 185 LEU A O 1
ATOM 1508 N N . ASP A 1 186 ? 16.986 -9.091 -25.866 1.00 97.06 186 ASP A N 1
ATOM 1509 C CA . ASP A 1 186 ? 17.530 -10.450 -25.983 1.00 97.06 186 ASP A CA 1
ATOM 1510 C C . ASP A 1 186 ? 17.051 -11.158 -27.262 1.00 97.06 186 ASP A C 1
ATOM 1512 O O . ASP A 1 186 ? 17.825 -11.822 -27.958 1.00 97.06 186 ASP A O 1
ATOM 1516 N N . LYS A 1 187 ? 15.772 -10.979 -27.625 1.00 95.88 187 LYS A N 1
ATOM 1517 C CA . LYS A 1 187 ? 15.236 -11.472 -28.903 1.00 95.88 187 LYS A CA 1
ATOM 1518 C C . LYS A 1 187 ? 15.910 -10.788 -30.088 1.00 95.88 187 LYS A C 1
ATOM 1520 O O . LYS A 1 187 ? 16.255 -11.469 -31.049 1.00 95.88 187 LYS A O 1
ATOM 1525 N N . GLU A 1 188 ? 16.102 -9.472 -30.036 1.00 95.94 188 GLU A N 1
ATOM 1526 C CA . GLU A 1 188 ? 16.810 -8.731 -31.084 1.00 95.94 188 GLU A CA 1
ATOM 1527 C C . GLU A 1 188 ? 18.260 -9.198 -31.226 1.00 95.94 188 GLU A C 1
ATOM 1529 O O . GLU A 1 188 ? 18.704 -9.454 -32.344 1.00 95.94 188 GLU A O 1
ATOM 1534 N N . ILE A 1 189 ? 18.970 -9.394 -30.113 1.00 93.12 189 ILE A N 1
ATOM 1535 C CA . ILE A 1 189 ? 20.327 -9.948 -30.084 1.00 93.12 189 ILE A CA 1
ATOM 1536 C C . ILE A 1 189 ? 20.338 -11.336 -30.720 1.00 93.12 189 ILE A C 1
ATOM 1538 O O . ILE A 1 189 ? 21.146 -11.578 -31.612 1.00 93.12 189 ILE A O 1
ATOM 1542 N N . THR A 1 190 ? 19.412 -12.218 -30.340 1.00 92.12 190 THR A N 1
ATOM 1543 C CA . THR A 1 190 ? 19.313 -13.576 -30.900 1.00 92.12 190 THR A CA 1
ATOM 1544 C C . THR A 1 190 ? 19.051 -13.537 -32.410 1.00 92.12 190 THR A C 1
ATOM 1546 O O . THR A 1 190 ? 19.666 -14.274 -33.178 1.00 92.12 190 THR A O 1
ATOM 1549 N N . LEU A 1 191 ? 18.172 -12.641 -32.871 1.00 89.88 191 LEU A N 1
ATOM 1550 C CA . LEU A 1 191 ? 17.900 -12.443 -34.297 1.00 89.88 191 LEU A CA 1
ATOM 1551 C C . LEU A 1 191 ? 19.124 -11.906 -35.048 1.00 89.88 191 LEU A C 1
ATOM 1553 O O . LEU A 1 191 ? 19.391 -12.337 -36.169 1.00 89.88 191 LEU A O 1
ATOM 1557 N N . LEU A 1 192 ? 19.861 -10.961 -34.461 1.00 88.00 192 LEU A N 1
ATOM 1558 C CA . LEU A 1 192 ? 21.095 -10.432 -35.040 1.00 88.00 192 LEU A CA 1
ATOM 1559 C C . LEU A 1 192 ? 22.187 -11.502 -35.087 1.00 88.00 192 LEU A C 1
ATOM 1561 O O . LEU A 1 192 ? 22.835 -11.642 -36.118 1.00 88.00 192 LEU A O 1
ATOM 1565 N N . GLN A 1 193 ? 22.345 -12.298 -34.030 1.00 84.69 193 GLN A N 1
ATOM 1566 C CA . GLN A 1 193 ? 23.256 -13.441 -33.996 1.00 84.69 193 GLN A CA 1
ATOM 1567 C C . GLN A 1 193 ? 22.914 -14.458 -35.085 1.00 84.69 193 GLN A C 1
ATOM 1569 O O . GLN A 1 193 ? 23.793 -14.810 -35.862 1.00 84.69 193 GLN A O 1
ATOM 1574 N N . ALA A 1 194 ? 21.642 -14.829 -35.250 1.00 82.19 194 ALA A N 1
ATOM 1575 C CA . ALA A 1 194 ? 21.215 -15.719 -36.330 1.00 82.19 194 ALA A CA 1
ATOM 1576 C C . ALA A 1 194 ? 21.481 -15.124 -37.730 1.00 82.19 194 ALA A C 1
ATOM 1578 O O . ALA A 1 194 ? 21.885 -15.831 -38.653 1.00 82.19 194 ALA A O 1
ATOM 1579 N N . LYS A 1 195 ? 21.306 -13.805 -37.906 1.00 80.56 195 LYS A N 1
ATOM 1580 C CA . LYS A 1 195 ? 21.682 -13.110 -39.153 1.00 80.56 195 LYS A CA 1
ATOM 1581 C C . LYS A 1 195 ? 23.194 -13.126 -39.389 1.00 80.56 195 LYS A C 1
ATOM 1583 O O . LYS A 1 195 ? 23.610 -13.237 -40.539 1.00 80.56 195 LYS A O 1
ATOM 1588 N N . MET A 1 196 ? 24.001 -13.027 -38.332 1.00 71.94 196 MET A N 1
ATOM 1589 C CA . MET A 1 196 ? 25.455 -13.179 -38.416 1.00 71.94 196 MET A CA 1
ATOM 1590 C C . MET A 1 196 ? 25.862 -14.626 -38.713 1.00 71.94 196 MET A C 1
ATOM 1592 O O . MET A 1 196 ? 26.786 -14.828 -39.484 1.00 71.94 196 MET A O 1
ATOM 1596 N N . GLU A 1 197 ? 25.163 -15.632 -38.188 1.00 63.09 197 GLU A N 1
ATOM 1597 C CA . GLU A 1 197 ? 25.397 -17.044 -38.535 1.00 63.09 197 GLU A CA 1
ATOM 1598 C C . GLU A 1 197 ? 25.027 -17.356 -39.998 1.00 63.09 197 GLU A C 1
ATOM 1600 O O . GLU A 1 197 ? 25.634 -18.224 -40.625 1.00 63.09 197 GLU A O 1
ATOM 1605 N N . GLY A 1 198 ? 24.093 -16.595 -40.583 1.00 55.28 198 GLY A N 1
ATOM 1606 C CA . GLY A 1 198 ? 23.826 -16.579 -42.026 1.00 55.28 198 GLY A CA 1
ATOM 1607 C C . GLY A 1 198 ? 24.952 -15.965 -42.875 1.00 55.28 198 GLY A C 1
ATOM 1608 O O . GLY A 1 198 ? 24.973 -16.148 -44.095 1.00 55.28 198 GLY A O 1
ATOM 1609 N N . VAL A 1 199 ? 25.916 -15.270 -42.258 1.00 57.16 199 VAL A N 1
ATOM 1610 C CA . VAL A 1 199 ? 27.195 -14.916 -42.886 1.00 57.16 199 VAL A CA 1
ATOM 1611 C C . VAL A 1 199 ? 28.080 -16.152 -42.785 1.00 57.16 199 VAL A C 1
ATOM 1613 O O . VAL A 1 199 ? 28.672 -16.408 -41.745 1.00 57.16 199 VAL A O 1
ATOM 1616 N N . ALA A 1 200 ? 28.101 -16.938 -43.866 1.00 50.00 200 ALA A N 1
ATOM 1617 C CA . ALA A 1 200 ? 28.799 -18.218 -44.004 1.00 50.00 200 ALA A CA 1
ATOM 1618 C C . ALA A 1 200 ? 29.940 -18.438 -42.978 1.00 50.00 200 ALA A C 1
ATOM 1620 O O . ALA A 1 200 ? 30.944 -17.709 -43.038 1.00 50.00 200 ALA A O 1
ATOM 1621 N N . PRO A 1 201 ? 29.835 -19.440 -42.077 1.00 51.38 201 PRO A N 1
ATOM 1622 C CA . PRO A 1 201 ? 30.899 -19.758 -41.135 1.00 51.38 201 PRO A CA 1
ATOM 1623 C C . PRO A 1 201 ? 32.128 -20.172 -41.945 1.00 51.38 201 PRO A C 1
ATOM 1625 O O . PRO A 1 201 ? 32.156 -21.224 -42.579 1.00 51.38 201 PRO A O 1
ATOM 1628 N N . GLY A 1 202 ? 33.112 -19.279 -42.008 1.00 56.81 202 GLY A N 1
ATOM 1629 C CA . GLY A 1 202 ? 34.274 -19.434 -42.880 1.00 56.81 202 GLY A CA 1
ATOM 1630 C C . GLY A 1 202 ? 34.741 -18.139 -43.531 1.00 56.81 202 GLY A C 1
ATOM 1631 O O . GLY A 1 202 ? 35.921 -18.044 -43.846 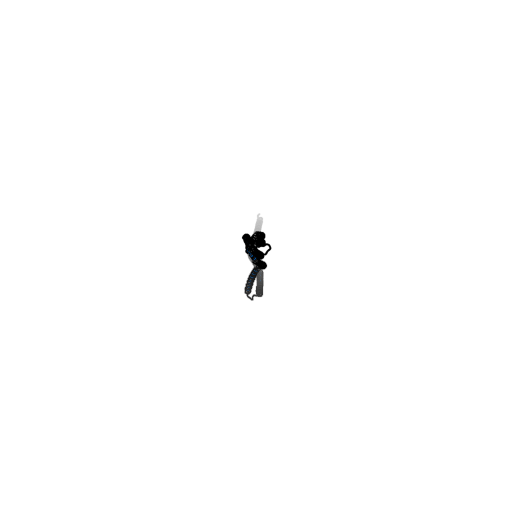1.00 56.81 202 GLY A O 1
ATOM 1632 N N . ARG A 1 203 ? 33.893 -17.108 -43.666 1.00 62.66 203 ARG A N 1
ATOM 1633 C CA . ARG A 1 203 ? 34.361 -15.759 -44.031 1.00 62.66 203 ARG A CA 1
ATOM 1634 C C . ARG A 1 203 ? 34.908 -15.042 -42.802 1.00 62.66 203 ARG A C 1
ATOM 1636 O O . ARG A 1 203 ? 34.232 -14.239 -42.169 1.00 62.66 203 ARG A O 1
ATOM 1643 N N . SER A 1 204 ? 36.150 -15.361 -42.448 1.00 69.31 204 SER A N 1
ATOM 1644 C CA . SER A 1 204 ? 36.877 -14.587 -41.448 1.00 69.31 204 SER A CA 1
ATOM 1645 C C . SER A 1 204 ? 37.054 -13.153 -41.946 1.00 69.31 204 SER A C 1
ATOM 1647 O O . SER A 1 204 ? 37.232 -12.912 -43.143 1.00 69.31 204 SER A O 1
ATOM 1649 N N . MET A 1 205 ? 37.046 -12.190 -41.024 1.00 66.81 205 MET A N 1
ATOM 1650 C CA . MET A 1 205 ? 37.322 -10.796 -41.374 1.00 66.81 205 MET A CA 1
ATOM 1651 C C . MET A 1 205 ? 38.654 -10.664 -42.127 1.00 66.81 205 MET A C 1
ATOM 1653 O O . MET A 1 205 ? 38.789 -9.868 -43.044 1.00 66.81 205 MET A O 1
ATOM 1657 N N . GLN A 1 206 ? 39.609 -11.532 -41.805 1.00 75.12 206 GLN A N 1
ATOM 1658 C CA . GLN A 1 206 ? 40.907 -11.610 -42.453 1.00 75.12 206 GLN A CA 1
ATOM 1659 C C . GLN A 1 206 ? 40.838 -12.052 -43.923 1.00 75.12 206 GLN A C 1
ATOM 1661 O O . GLN A 1 206 ? 41.572 -11.506 -44.738 1.00 75.12 206 GLN A O 1
ATOM 1666 N N . LEU A 1 207 ? 39.939 -12.973 -44.295 1.00 77.81 207 LEU A N 1
ATOM 1667 C CA . LEU A 1 207 ? 39.723 -13.335 -45.703 1.00 77.81 207 LEU A CA 1
ATOM 1668 C C . LEU A 1 207 ? 39.155 -12.163 -46.502 1.00 77.81 207 LEU A C 1
ATOM 1670 O O . LEU A 1 207 ? 39.627 -11.900 -47.599 1.00 77.81 207 LEU A O 1
ATOM 1674 N N . VAL A 1 208 ? 38.203 -11.421 -45.934 1.00 80.00 208 VAL A N 1
ATOM 1675 C CA . VAL A 1 208 ? 37.644 -10.227 -46.585 1.00 80.00 208 VAL A CA 1
ATOM 1676 C C . VAL A 1 208 ? 38.701 -9.124 -46.697 1.00 80.00 208 VAL A C 1
ATOM 1678 O O . VAL A 1 208 ? 38.805 -8.492 -47.742 1.00 80.00 208 VAL A O 1
ATOM 1681 N N . THR A 1 209 ? 39.535 -8.919 -45.673 1.00 82.75 209 THR A N 1
ATOM 1682 C CA . THR A 1 209 ? 40.660 -7.972 -45.741 1.00 82.75 209 THR A CA 1
ATOM 1683 C C . THR A 1 209 ? 41.668 -8.366 -46.821 1.00 82.75 209 THR A C 1
ATOM 1685 O O . THR A 1 209 ? 42.126 -7.501 -47.565 1.00 82.75 209 THR A O 1
ATOM 1688 N N . ASN A 1 210 ? 41.974 -9.658 -46.957 1.00 84.75 210 ASN A N 1
ATOM 1689 C CA . ASN A 1 210 ? 42.849 -10.157 -48.017 1.00 84.75 210 ASN A CA 1
ATOM 1690 C C . ASN A 1 210 ? 42.208 -9.985 -49.403 1.00 84.75 210 ASN A C 1
ATOM 1692 O O . ASN A 1 210 ? 42.868 -9.489 -50.307 1.00 84.75 210 ASN A O 1
ATOM 1696 N N . GLU A 1 211 ? 40.918 -10.304 -49.567 1.00 85.50 211 GLU A N 1
ATOM 1697 C CA . GLU A 1 211 ? 40.178 -10.077 -50.819 1.00 85.50 211 GLU A CA 1
ATOM 1698 C C . GLU A 1 211 ? 40.179 -8.589 -51.213 1.00 85.50 211 GLU A C 1
ATOM 1700 O O . GLU A 1 211 ? 40.373 -8.262 -52.387 1.00 85.50 211 GLU A O 1
ATOM 1705 N N . ILE A 1 212 ? 40.003 -7.682 -50.243 1.00 86.19 212 ILE A N 1
ATOM 1706 C CA . ILE A 1 212 ? 40.090 -6.230 -50.459 1.00 86.19 212 ILE A CA 1
ATOM 1707 C C . ILE A 1 212 ? 41.504 -5.841 -50.897 1.00 86.19 212 ILE A C 1
ATOM 1709 O O . ILE A 1 212 ? 41.639 -5.130 -51.890 1.00 86.19 212 ILE A O 1
ATOM 1713 N N . SER A 1 213 ? 42.543 -6.327 -50.209 1.00 90.50 213 SER A N 1
ATOM 1714 C CA . SER A 1 213 ? 43.944 -6.060 -50.564 1.00 90.50 213 SER A CA 1
ATOM 1715 C C . SER A 1 213 ? 44.271 -6.549 -51.977 1.00 90.50 213 SER A C 1
ATOM 1717 O O . SER A 1 213 ? 44.792 -5.785 -52.784 1.00 90.50 213 SER A O 1
ATOM 1719 N N . ASP A 1 214 ? 43.880 -7.776 -52.324 1.00 91.69 214 ASP A N 1
ATOM 1720 C CA . ASP A 1 214 ? 44.092 -8.354 -53.653 1.00 91.69 214 ASP A CA 1
ATOM 1721 C C . ASP A 1 214 ? 43.364 -7.558 -54.747 1.00 91.69 214 ASP A C 1
ATOM 1723 O O . ASP A 1 214 ? 43.861 -7.403 -55.868 1.00 91.69 214 ASP A O 1
ATOM 1727 N N . CYS A 1 215 ? 42.158 -7.062 -54.455 1.00 90.88 215 CYS A N 1
ATOM 1728 C CA . CYS A 1 215 ? 41.428 -6.189 -55.371 1.00 90.88 215 CYS A CA 1
ATOM 1729 C C . CYS A 1 215 ? 42.112 -4.826 -55.515 1.00 90.88 215 CYS A C 1
ATOM 1731 O O . CYS A 1 215 ? 42.220 -4.329 -56.636 1.00 90.88 215 CYS A O 1
ATOM 1733 N N . GLN A 1 216 ? 42.609 -4.254 -54.418 1.00 92.44 216 GLN A N 1
ATOM 1734 C CA . GLN A 1 216 ? 43.349 -2.995 -54.409 1.00 92.44 216 GLN A CA 1
ATOM 1735 C C . GLN A 1 216 ? 44.623 -3.100 -55.263 1.00 92.44 216 GLN A C 1
ATOM 1737 O O . GLN A 1 216 ? 44.831 -2.278 -56.155 1.00 92.44 216 GLN A O 1
ATOM 1742 N N . ASP A 1 217 ? 45.405 -4.169 -55.093 1.00 93.81 217 ASP A N 1
ATOM 1743 C CA . ASP A 1 217 ? 46.625 -4.425 -55.867 1.00 93.81 217 ASP A CA 1
ATOM 1744 C C . ASP A 1 217 ? 46.337 -4.571 -57.369 1.00 93.81 217 ASP A C 1
ATOM 1746 O O . ASP A 1 217 ? 47.086 -4.073 -58.218 1.00 93.81 217 ASP A O 1
ATOM 1750 N N . LYS A 1 218 ? 45.216 -5.216 -57.729 1.00 93.94 218 LYS A N 1
ATOM 1751 C CA . LYS A 1 218 ? 44.761 -5.309 -59.127 1.00 93.94 218 LYS A CA 1
ATOM 1752 C C . LYS A 1 218 ? 44.385 -3.941 -59.689 1.00 93.94 218 LYS A C 1
ATOM 1754 O O . LYS A 1 218 ? 44.753 -3.639 -60.825 1.00 93.94 218 LYS A O 1
ATOM 1759 N N . VAL A 1 219 ? 43.671 -3.121 -58.918 1.00 93.62 219 VAL A N 1
ATOM 1760 C CA . VAL A 1 219 ? 43.293 -1.758 -59.318 1.00 93.62 219 VAL A CA 1
ATOM 1761 C C . VAL A 1 219 ? 44.539 -0.900 -59.530 1.00 93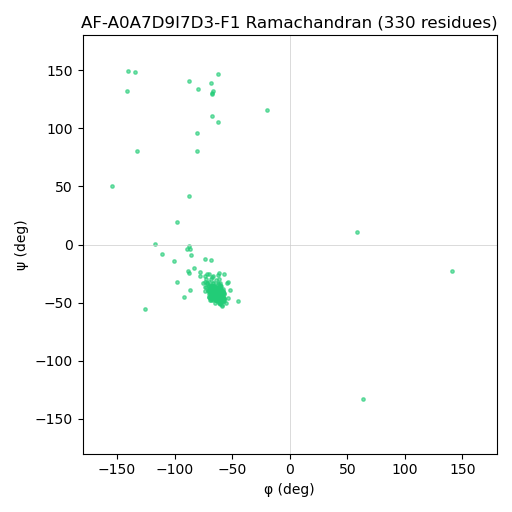.62 219 VAL A C 1
ATOM 1763 O O . VAL A 1 219 ? 44.669 -0.266 -60.578 1.00 93.62 219 VAL A O 1
ATOM 1766 N N . ASP A 1 220 ? 45.501 -0.944 -58.613 1.00 94.56 220 ASP A N 1
ATOM 1767 C CA . ASP A 1 220 ? 46.758 -0.203 -58.733 1.00 94.56 220 ASP A CA 1
ATOM 1768 C C . ASP A 1 220 ? 47.597 -0.688 -59.921 1.00 94.56 220 ASP A C 1
ATOM 1770 O O . ASP A 1 220 ? 48.158 0.116 -60.674 1.00 94.56 220 ASP A O 1
ATOM 1774 N N . GLY A 1 221 ? 47.631 -2.001 -60.157 1.00 94.75 221 GLY A N 1
ATOM 1775 C CA . GLY A 1 221 ? 48.242 -2.594 -61.343 1.00 94.75 221 GLY A CA 1
ATOM 1776 C C . GLY A 1 221 ? 47.621 -2.077 -62.645 1.00 94.75 221 GLY A C 1
ATOM 1777 O O . GLY A 1 221 ? 48.347 -1.663 -63.556 1.00 94.75 221 GLY A O 1
ATOM 1778 N N . LEU A 1 222 ? 46.288 -2.045 -62.729 1.00 94.00 222 LEU A N 1
ATOM 1779 C CA . LEU A 1 222 ? 45.560 -1.511 -63.883 1.00 94.00 222 LEU A CA 1
ATOM 1780 C C . LEU A 1 222 ? 45.797 -0.007 -64.061 1.00 94.00 222 LEU A C 1
ATOM 1782 O O . LEU A 1 222 ? 46.059 0.431 -65.182 1.00 94.00 222 LEU A O 1
ATOM 1786 N N . ASN A 1 223 ? 45.804 0.773 -62.981 1.00 94.06 223 ASN A N 1
ATOM 1787 C CA . ASN A 1 223 ? 46.097 2.206 -63.026 1.00 94.06 223 ASN A CA 1
ATOM 1788 C C . ASN A 1 223 ? 47.501 2.482 -63.581 1.00 94.06 223 ASN A C 1
ATOM 1790 O O . ASN A 1 223 ? 47.652 3.305 -64.486 1.00 94.06 223 ASN A O 1
ATOM 1794 N N . ARG A 1 224 ? 48.518 1.721 -63.154 1.00 95.38 224 ARG A N 1
ATOM 1795 C CA . ARG A 1 224 ? 49.881 1.809 -63.715 1.00 95.38 224 ARG A CA 1
ATOM 1796 C C . ARG A 1 224 ? 49.932 1.435 -65.199 1.00 95.38 224 ARG A C 1
ATOM 1798 O O . ARG A 1 224 ? 50.749 1.967 -65.952 1.00 95.38 224 ARG A O 1
ATOM 1805 N N . VAL A 1 225 ? 49.110 0.486 -65.655 1.00 95.56 225 VAL A N 1
ATOM 1806 C CA . VAL A 1 225 ? 48.998 0.156 -67.090 1.00 95.56 225 VAL A CA 1
ATOM 1807 C C . VAL A 1 225 ? 48.359 1.311 -67.861 1.00 95.56 225 VAL A C 1
ATOM 1809 O O . VAL A 1 225 ? 48.882 1.691 -68.910 1.00 95.56 225 VAL A O 1
ATOM 1812 N N . ILE A 1 226 ? 47.279 1.894 -67.337 1.00 94.62 226 ILE A N 1
ATOM 1813 C CA . ILE A 1 226 ? 46.593 3.044 -67.939 1.00 94.62 226 ILE A CA 1
ATOM 1814 C C . ILE A 1 226 ? 47.549 4.231 -68.062 1.00 94.62 226 ILE A C 1
ATOM 1816 O O . ILE A 1 226 ? 47.645 4.829 -69.131 1.00 94.62 226 ILE A O 1
ATOM 1820 N N . GLU A 1 227 ? 48.300 4.545 -67.009 1.00 95.44 227 GLU A N 1
ATOM 1821 C CA . GLU A 1 227 ? 49.259 5.650 -67.011 1.00 95.44 227 GLU A CA 1
ATOM 1822 C C . GLU A 1 227 ? 50.383 5.430 -68.033 1.00 95.44 227 GLU A C 1
ATOM 1824 O O . GLU A 1 227 ? 50.673 6.313 -68.842 1.00 95.44 227 GLU A O 1
ATOM 1829 N N . ARG A 1 228 ? 50.936 4.210 -68.111 1.00 95.81 228 ARG A N 1
ATOM 1830 C CA . ARG A 1 228 ? 51.898 3.848 -69.166 1.00 95.81 228 ARG A CA 1
ATOM 1831 C C . ARG A 1 228 ? 51.315 4.026 -70.567 1.00 95.81 228 ARG A C 1
ATOM 1833 O O . ARG A 1 228 ? 52.013 4.518 -71.451 1.00 95.81 228 ARG A O 1
ATOM 1840 N N . LYS A 1 229 ? 50.053 3.645 -70.787 1.00 94.88 229 LYS A N 1
ATOM 1841 C CA . LYS A 1 229 ? 49.381 3.814 -72.084 1.00 94.88 229 LYS A CA 1
ATOM 1842 C C . LYS A 1 229 ? 49.120 5.279 -72.418 1.00 94.88 229 LYS A C 1
ATOM 1844 O O . LYS A 1 229 ? 49.363 5.669 -73.554 1.00 94.88 229 LYS A O 1
ATOM 1849 N N . ARG A 1 230 ? 48.720 6.101 -71.446 1.00 94.88 230 ARG A N 1
ATOM 1850 C CA . ARG A 1 230 ? 48.579 7.558 -71.619 1.00 94.88 230 ARG A CA 1
ATOM 1851 C C . ARG A 1 230 ? 49.907 8.213 -71.999 1.00 94.88 230 ARG A C 1
ATOM 1853 O O . ARG A 1 230 ? 49.945 8.982 -72.953 1.00 94.88 230 ARG A O 1
ATOM 1860 N N . ASN A 1 231 ? 51.002 7.833 -71.339 1.00 94.88 231 ASN A N 1
ATOM 1861 C CA . ASN A 1 231 ? 52.338 8.322 -71.688 1.00 94.88 231 ASN A CA 1
ATOM 1862 C C . ASN A 1 231 ? 52.757 7.883 -73.100 1.00 94.88 231 ASN A C 1
ATOM 1864 O O . ASN A 1 231 ? 53.303 8.687 -73.852 1.00 94.88 231 ASN A O 1
ATOM 1868 N N . GLN A 1 232 ? 52.463 6.636 -73.490 1.00 95.69 232 GLN A N 1
ATOM 1869 C CA . GLN A 1 232 ? 52.707 6.157 -74.858 1.00 95.69 232 GLN A CA 1
ATOM 1870 C C . GLN A 1 232 ? 51.913 6.956 -75.899 1.00 95.69 232 GLN A C 1
ATOM 1872 O O . GLN A 1 232 ? 52.479 7.326 -76.924 1.00 95.69 232 GLN A O 1
ATOM 1877 N N . ILE A 1 233 ? 50.635 7.242 -75.635 1.00 95.38 233 ILE A N 1
ATOM 1878 C CA . ILE A 1 233 ? 49.792 8.057 -76.520 1.00 95.38 233 ILE A CA 1
ATOM 1879 C C . ILE A 1 233 ? 50.384 9.460 -76.668 1.00 95.38 233 ILE A C 1
ATOM 1881 O O . ILE A 1 233 ? 50.628 9.885 -77.791 1.00 95.38 233 ILE A O 1
ATOM 1885 N N . SER A 1 234 ? 50.722 10.135 -75.566 1.00 94.69 234 SER A N 1
ATOM 1886 C CA . SER A 1 234 ? 51.305 11.485 -75.616 1.00 94.69 234 SER A CA 1
ATOM 1887 C C . SER A 1 234 ? 52.632 11.527 -76.391 1.00 94.69 234 SER A C 1
ATOM 1889 O O . SER A 1 234 ? 52.860 12.424 -77.205 1.00 94.69 234 SER A O 1
ATOM 1891 N N . GLN A 1 235 ? 53.495 10.518 -76.218 1.00 95.25 235 GLN A N 1
ATOM 1892 C CA . GLN A 1 235 ? 54.727 10.391 -77.006 1.00 95.25 235 GLN A CA 1
ATOM 1893 C C . GLN A 1 235 ? 54.442 10.194 -78.502 1.00 95.25 235 GLN A C 1
ATOM 1895 O O . GLN A 1 235 ? 55.130 10.773 -79.345 1.00 95.25 235 GLN A O 1
ATOM 1900 N N . GLN A 1 236 ? 53.438 9.383 -78.847 1.00 94.81 236 GLN A N 1
ATOM 1901 C CA . GLN A 1 236 ? 53.025 9.178 -80.235 1.00 94.81 236 GLN A CA 1
ATOM 1902 C C . GLN A 1 236 ? 52.414 10.444 -80.845 1.00 94.81 236 GLN A C 1
ATOM 1904 O O . GLN A 1 236 ? 52.752 10.771 -81.979 1.00 94.81 236 GLN A O 1
ATOM 1909 N N . GLU A 1 237 ? 51.591 11.186 -80.105 1.00 94.56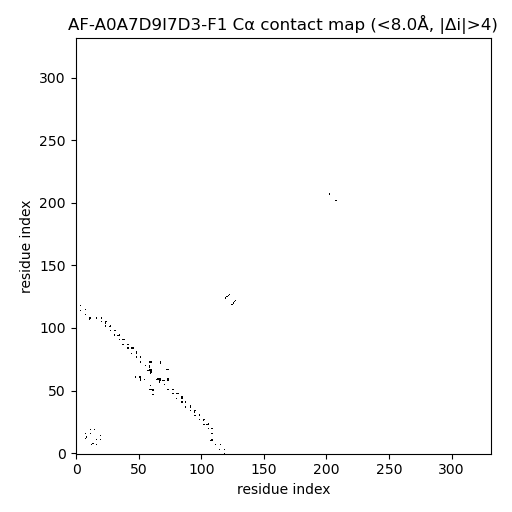 237 GLU A N 1
ATOM 1910 C CA . GLU A 1 237 ? 51.026 12.474 -80.530 1.00 94.56 237 GLU A CA 1
ATOM 1911 C C . GLU A 1 237 ? 52.122 13.512 -80.785 1.00 94.56 237 GLU A C 1
ATOM 1913 O O . GLU A 1 237 ? 52.130 14.155 -81.834 1.00 94.56 237 GLU A O 1
ATOM 1918 N N . SER A 1 238 ? 53.105 13.618 -79.884 1.00 94.56 238 SER A N 1
ATOM 1919 C CA . SER A 1 238 ? 54.270 14.489 -80.078 1.00 94.56 238 SER A CA 1
ATOM 1920 C C . SER A 1 238 ? 55.054 14.101 -81.336 1.00 94.56 238 SER A C 1
ATOM 1922 O O . SER A 1 238 ? 55.361 14.958 -82.165 1.00 94.56 238 SER A O 1
ATOM 1924 N N . ARG A 1 239 ? 55.303 12.800 -81.545 1.00 95.88 239 ARG A N 1
ATOM 1925 C CA . ARG A 1 239 ? 55.981 12.303 -82.750 1.00 95.88 239 ARG A CA 1
ATOM 1926 C C . ARG A 1 239 ? 55.18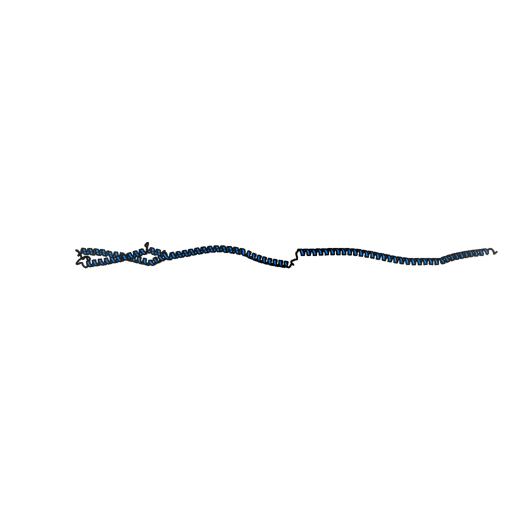1 12.583 -84.024 1.00 95.88 239 ARG A C 1
ATOM 1928 O O . ARG A 1 239 ? 55.778 12.937 -85.039 1.00 95.88 239 ARG A O 1
ATOM 1935 N N . LEU A 1 240 ? 53.857 12.432 -83.987 1.00 95.56 240 LEU A N 1
ATOM 1936 C CA . LEU A 1 240 ? 52.976 12.768 -85.106 1.00 95.56 240 LEU A CA 1
ATOM 1937 C C . LEU A 1 240 ? 53.021 14.263 -85.422 1.00 95.56 240 LEU A C 1
ATOM 1939 O O . LEU A 1 240 ? 53.115 14.617 -86.596 1.00 95.56 240 LEU A O 1
ATOM 1943 N N . ALA A 1 241 ? 53.019 15.131 -84.410 1.00 94.06 241 ALA A N 1
ATOM 1944 C CA . ALA A 1 241 ? 53.144 16.573 -84.602 1.00 94.06 241 ALA A CA 1
ATOM 1945 C C . ALA A 1 241 ? 54.479 16.937 -85.275 1.00 94.06 241 ALA A C 1
ATOM 1947 O O . ALA A 1 241 ? 54.483 17.664 -86.268 1.00 94.06 241 ALA A O 1
ATOM 1948 N N . THR A 1 242 ? 55.599 16.365 -84.814 1.00 94.88 242 THR A N 1
ATOM 1949 C CA . THR A 1 242 ? 56.913 16.567 -85.448 1.00 94.88 242 THR A CA 1
ATOM 1950 C C . THR A 1 242 ? 56.929 16.075 -86.895 1.00 94.88 242 THR A C 1
ATOM 1952 O O . THR A 1 242 ? 57.362 16.800 -87.785 1.00 94.88 242 THR A O 1
ATOM 1955 N N . LEU A 1 243 ? 56.423 14.866 -87.162 1.00 94.56 243 LEU A N 1
ATOM 1956 C CA . LEU A 1 243 ? 56.356 14.332 -88.526 1.00 94.56 243 LEU A CA 1
ATOM 1957 C C . LEU A 1 243 ? 55.469 15.188 -89.436 1.00 94.56 243 LEU A C 1
ATOM 1959 O O . LEU A 1 243 ? 55.822 15.410 -90.589 1.00 94.56 243 LEU A O 1
ATOM 1963 N N . THR A 1 244 ? 54.352 15.697 -88.920 1.00 94.44 244 THR A N 1
ATOM 1964 C CA . THR A 1 244 ? 53.448 16.585 -89.661 1.00 94.44 244 THR A CA 1
ATOM 1965 C C . THR A 1 244 ? 54.145 17.901 -90.009 1.00 94.44 244 THR A C 1
ATOM 1967 O O . THR A 1 244 ? 54.083 18.325 -91.161 1.00 94.44 244 THR A O 1
ATOM 1970 N N . SER A 1 245 ? 54.887 18.498 -89.066 1.00 94.81 245 SER A N 1
ATOM 1971 C CA . SER A 1 245 ? 55.725 19.679 -89.332 1.00 94.81 245 SER A CA 1
ATOM 1972 C C . SER A 1 245 ? 56.747 19.403 -90.433 1.00 94.81 245 SER A C 1
ATOM 1974 O O . SER A 1 245 ? 56.800 20.139 -91.414 1.00 94.81 245 SER A O 1
ATOM 1976 N N . ASN A 1 246 ? 57.476 18.286 -90.342 1.00 95.31 246 ASN A N 1
ATOM 1977 C CA . ASN A 1 246 ? 58.464 17.901 -91.352 1.00 95.31 246 ASN A CA 1
ATOM 1978 C C . ASN A 1 246 ? 57.825 17.702 -92.736 1.00 95.31 246 ASN A C 1
ATOM 1980 O O . ASN A 1 246 ? 58.393 18.097 -93.748 1.00 95.31 246 ASN A O 1
ATOM 1984 N N . VAL A 1 247 ? 56.632 17.101 -92.806 1.00 95.62 247 VAL A N 1
ATOM 1985 C CA . VAL A 1 247 ? 55.892 16.948 -94.068 1.00 95.62 247 VAL A CA 1
ATOM 1986 C C . VAL A 1 247 ? 55.487 18.309 -94.635 1.00 95.62 247 VAL A C 1
ATOM 1988 O O . VAL A 1 247 ? 55.588 18.513 -95.845 1.00 95.62 247 VAL A O 1
ATOM 1991 N N . HIS A 1 248 ? 55.048 19.251 -93.797 1.00 94.75 248 HIS A N 1
ATOM 1992 C CA . HIS A 1 248 ? 54.736 20.610 -94.240 1.00 94.75 248 HIS A CA 1
ATOM 1993 C C . HIS A 1 248 ? 55.979 21.359 -94.735 1.00 94.75 248 HIS A C 1
ATOM 1995 O O . HIS A 1 248 ? 55.908 21.997 -95.785 1.00 94.75 248 HIS A O 1
ATOM 2001 N N . GLU A 1 249 ? 57.113 21.233 -94.046 1.00 94.69 249 GLU A N 1
ATOM 2002 C CA . GLU A 1 249 ? 58.399 21.799 -94.468 1.00 94.69 249 GLU A CA 1
ATOM 2003 C C . GLU A 1 249 ? 58.850 21.227 -95.817 1.00 94.69 249 GLU A C 1
ATOM 2005 O O . GLU A 1 249 ? 59.104 21.986 -96.752 1.00 94.69 249 GLU A O 1
ATOM 2010 N N . LEU A 1 250 ? 58.847 19.898 -95.967 1.00 94.00 250 LEU A N 1
ATOM 2011 C CA . LEU A 1 250 ? 59.201 19.231 -97.223 1.00 94.00 250 LEU A CA 1
ATOM 2012 C C . LEU A 1 250 ? 58.248 19.599 -98.367 1.00 94.00 250 LEU A C 1
ATOM 2014 O O . LEU A 1 250 ? 58.684 19.777 -99.504 1.00 94.00 250 LEU A O 1
ATOM 2018 N N . ASN A 1 251 ? 56.947 19.742 -98.098 1.00 94.81 251 ASN A N 1
ATOM 2019 C CA . ASN A 1 251 ? 55.989 20.200 -99.106 1.00 94.81 251 ASN A CA 1
ATOM 2020 C C . ASN A 1 251 ? 56.228 21.660 -99.506 1.00 94.81 251 ASN A C 1
ATOM 2022 O O . ASN A 1 251 ? 56.138 21.981 -100.691 1.00 94.81 251 ASN A O 1
ATOM 2026 N N . SER A 1 252 ? 56.554 22.530 -98.549 1.00 94.38 252 SER A N 1
ATOM 2027 C CA . SER A 1 252 ? 56.938 23.919 -98.820 1.00 94.38 252 SER A CA 1
ATOM 2028 C C . SER A 1 252 ? 58.192 23.978 -99.695 1.00 94.38 252 SER A C 1
ATOM 2030 O O . SER A 1 252 ? 58.214 24.668 -100.715 1.00 94.38 252 SER A O 1
ATOM 2032 N N . GLU A 1 253 ? 59.207 23.172 -99.372 1.00 94.44 253 GLU A N 1
ATOM 2033 C CA . GLU A 1 253 ? 60.426 23.076 -100.170 1.00 94.44 253 GLU A CA 1
ATOM 2034 C C . GLU A 1 253 ? 60.157 22.524 -101.575 1.00 94.44 253 GLU A C 1
ATOM 2036 O O . GLU A 1 253 ? 60.636 23.087 -102.560 1.00 94.44 253 GLU A O 1
ATOM 2041 N N . LYS A 1 254 ? 59.326 21.484 -101.700 1.00 94.62 254 LYS A N 1
ATOM 2042 C CA . LYS A 1 254 ? 58.890 20.953 -102.997 1.00 94.62 254 LYS A CA 1
ATOM 2043 C C . LYS A 1 254 ? 58.188 22.020 -103.840 1.00 94.62 254 LYS A C 1
ATOM 2045 O O . LYS A 1 254 ? 58.471 22.126 -105.032 1.00 94.62 254 LYS A O 1
ATOM 2050 N N . LEU A 1 255 ? 57.280 22.802 -103.250 1.00 93.81 255 LEU A N 1
ATOM 2051 C CA . LEU A 1 255 ? 56.592 23.895 -103.946 1.00 93.81 255 LEU A CA 1
ATOM 2052 C C . LEU A 1 255 ? 57.579 24.980 -104.390 1.00 93.81 255 LEU A C 1
ATOM 2054 O O . LEU A 1 255 ? 57.511 25.421 -105.538 1.00 93.81 255 LEU A O 1
ATOM 2058 N N . ARG A 1 256 ? 58.537 25.354 -103.530 1.00 95.50 256 ARG A N 1
ATOM 2059 C CA . ARG A 1 256 ? 59.613 26.298 -103.867 1.00 95.50 256 ARG A CA 1
ATOM 2060 C C . ARG A 1 256 ? 60.438 25.799 -105.055 1.00 95.50 256 ARG A C 1
ATOM 2062 O O . ARG A 1 256 ? 60.579 26.525 -106.036 1.00 95.50 256 ARG A O 1
ATOM 2069 N N . LEU A 1 257 ? 60.926 24.559 -104.999 1.00 93.94 257 LEU A N 1
ATOM 2070 C CA . LEU A 1 257 ? 61.704 23.942 -106.078 1.00 93.94 257 LEU A CA 1
ATOM 2071 C C . LEU A 1 257 ? 60.896 23.835 -107.378 1.00 93.94 257 LEU A C 1
ATOM 2073 O O . LEU A 1 257 ? 61.430 24.084 -108.455 1.00 93.94 257 LEU A O 1
ATOM 2077 N N . SER A 1 258 ? 59.602 23.515 -107.298 1.00 92.50 258 SER A N 1
ATOM 2078 C CA . SER A 1 258 ? 58.713 23.504 -108.465 1.00 92.50 258 SER A CA 1
ATOM 2079 C C . SER A 1 258 ? 58.567 24.896 -109.088 1.00 92.50 258 SER A C 1
ATOM 2081 O O . SER A 1 258 ? 58.571 25.016 -110.313 1.00 92.50 258 SER A O 1
ATOM 2083 N N . GLY A 1 259 ? 58.460 25.947 -108.270 1.00 93.00 259 GLY A N 1
ATOM 2084 C CA . GLY A 1 259 ? 58.435 27.332 -108.745 1.00 93.00 259 GLY A CA 1
ATOM 2085 C C . GLY A 1 259 ? 59.756 27.752 -109.397 1.00 93.00 259 GLY A C 1
ATOM 2086 O O . GLY A 1 259 ? 59.756 28.380 -110.455 1.00 93.00 259 GLY A O 1
ATOM 2087 N N . GLU A 1 260 ? 60.891 27.352 -108.821 1.00 94.31 260 GLU A N 1
ATOM 2088 C CA . GLU A 1 260 ? 62.218 27.568 -109.413 1.00 94.31 260 GLU A CA 1
ATOM 2089 C C . GLU A 1 260 ? 62.379 26.832 -110.749 1.00 94.31 260 GLU A C 1
ATOM 2091 O O . GLU A 1 260 ? 62.913 27.405 -111.699 1.00 94.31 260 GLU A O 1
ATOM 2096 N N . LEU A 1 261 ? 61.866 25.603 -110.858 1.00 94.19 261 LEU A N 1
ATOM 2097 C CA . LEU A 1 261 ? 61.869 24.832 -112.101 1.00 94.19 261 LEU A CA 1
ATOM 2098 C C . LEU A 1 261 ? 61.033 25.515 -113.193 1.00 94.19 261 LEU A C 1
ATOM 2100 O O . LEU A 1 261 ? 61.506 25.654 -114.318 1.00 94.19 261 LEU A O 1
ATOM 2104 N N . GLN A 1 262 ? 59.823 25.984 -112.867 1.00 93.25 262 GLN A N 1
ATOM 2105 C CA . GLN A 1 262 ? 58.985 26.742 -113.804 1.00 93.25 262 GLN A CA 1
ATOM 2106 C C . GLN A 1 262 ? 59.679 28.027 -114.261 1.00 93.25 262 GLN A C 1
ATOM 2108 O O . GLN A 1 262 ? 59.722 28.318 -115.455 1.00 93.25 262 GLN A O 1
ATOM 2113 N N . ARG A 1 263 ? 60.288 28.768 -113.326 1.00 94.06 263 ARG A N 1
ATOM 2114 C CA . ARG A 1 263 ? 61.064 29.969 -113.648 1.00 94.06 263 ARG A CA 1
ATOM 2115 C C . ARG A 1 263 ? 62.236 29.649 -114.571 1.00 94.06 263 ARG A C 1
ATOM 2117 O O . ARG A 1 263 ? 62.475 30.389 -115.520 1.00 94.06 263 ARG A O 1
ATOM 2124 N N . ARG A 1 264 ? 62.955 28.555 -114.313 1.00 92.62 264 ARG A N 1
ATOM 2125 C CA . ARG A 1 264 ? 64.041 28.089 -115.177 1.00 92.62 264 ARG A CA 1
ATOM 2126 C C . ARG A 1 264 ? 63.529 27.727 -116.573 1.00 92.62 264 ARG A C 1
ATOM 2128 O O . ARG A 1 264 ? 64.137 28.167 -117.538 1.00 92.62 264 ARG A O 1
ATOM 2135 N N . SER A 1 265 ? 62.421 26.992 -116.679 1.00 92.31 265 SER A N 1
ATOM 2136 C CA . SER A 1 265 ? 61.793 26.649 -117.965 1.00 92.31 265 SER A CA 1
ATOM 2137 C C . SER A 1 265 ? 61.440 27.903 -118.766 1.00 92.31 265 SER A C 1
ATOM 2139 O O . SER A 1 265 ? 61.792 28.002 -119.935 1.00 92.31 265 SER A O 1
ATOM 2141 N N . HIS A 1 266 ? 60.834 28.906 -118.120 1.00 92.44 266 HIS A N 1
ATOM 2142 C CA . HIS A 1 266 ? 60.506 30.174 -118.773 1.00 92.44 266 HIS A CA 1
ATOM 2143 C C . HIS A 1 266 ? 61.755 30.941 -119.233 1.00 92.44 266 HIS A C 1
ATOM 2145 O O . HIS A 1 266 ? 61.778 31.500 -120.324 1.00 92.44 266 HIS A O 1
ATOM 2151 N N . LEU A 1 267 ? 62.824 30.948 -118.429 1.00 93.12 267 LEU A N 1
ATOM 2152 C CA . LEU A 1 267 ? 64.102 31.548 -118.827 1.00 93.12 267 LEU A CA 1
ATOM 2153 C C . LEU A 1 267 ? 64.767 30.790 -119.989 1.00 93.12 267 LEU A C 1
ATOM 2155 O O . LEU A 1 267 ? 65.408 31.416 -120.829 1.00 93.12 267 LEU A O 1
ATOM 2159 N N . GLU A 1 268 ? 64.639 29.463 -120.047 1.00 92.19 268 GLU A N 1
ATOM 2160 C CA . GLU A 1 268 ? 65.121 28.651 -121.172 1.00 92.19 268 GLU A CA 1
ATOM 2161 C C . GLU A 1 268 ? 64.333 28.952 -122.459 1.00 92.19 268 GLU A C 1
ATOM 2163 O O . GLU A 1 268 ? 64.955 29.136 -123.506 1.00 92.19 268 GLU A O 1
ATOM 2168 N N . GLU A 1 269 ? 63.005 29.093 -122.380 1.00 92.06 269 GLU A N 1
ATOM 2169 C CA . GLU A 1 269 ? 62.152 29.547 -123.492 1.00 92.06 269 GLU A CA 1
ATOM 2170 C C . GLU A 1 269 ? 62.542 30.952 -123.967 1.00 92.06 269 GLU A C 1
ATOM 2172 O O . GLU A 1 269 ? 62.848 31.135 -125.144 1.00 92.06 269 GLU A O 1
ATOM 2177 N N . GLN A 1 270 ? 62.649 31.926 -123.054 1.00 92.94 270 GLN A N 1
ATOM 2178 C CA . GLN A 1 270 ? 63.092 33.288 -123.381 1.00 92.94 270 GLN A CA 1
ATOM 2179 C C . GLN A 1 270 ? 64.483 33.303 -124.020 1.00 92.94 270 GLN A C 1
ATOM 2181 O O . GLN A 1 270 ? 64.739 34.043 -124.969 1.00 92.94 270 GLN A O 1
ATOM 2186 N N . LYS A 1 271 ? 65.409 32.479 -123.517 1.00 93.12 271 LYS A N 1
ATOM 2187 C CA . LYS A 1 271 ? 66.739 32.334 -124.112 1.00 93.12 271 LYS A CA 1
ATOM 2188 C C . LYS A 1 271 ? 66.642 31.777 -125.531 1.00 93.12 271 LYS A C 1
ATOM 2190 O O . LYS A 1 271 ? 67.362 32.262 -126.404 1.00 93.12 271 LYS A O 1
ATOM 2195 N N . ALA A 1 272 ? 65.799 30.773 -125.771 1.00 92.56 272 ALA A N 1
ATOM 2196 C CA . ALA A 1 272 ? 65.593 30.206 -127.100 1.00 92.56 272 ALA A CA 1
ATOM 2197 C C . ALA A 1 272 ? 65.002 31.243 -128.071 1.00 92.56 272 ALA A C 1
ATOM 2199 O O . ALA A 1 272 ? 65.532 31.400 -129.170 1.00 92.56 272 ALA A O 1
ATOM 2200 N N . GLU A 1 273 ? 63.993 32.007 -127.641 1.00 92.06 273 GLU A N 1
ATOM 2201 C CA . GLU A 1 273 ? 63.411 33.116 -128.409 1.00 92.06 273 GLU A CA 1
ATOM 2202 C C . GLU A 1 273 ? 64.456 34.182 -128.752 1.00 92.06 273 GLU A C 1
ATOM 2204 O O . GLU A 1 273 ? 64.659 34.491 -129.924 1.00 92.06 273 GLU A O 1
ATOM 2209 N N . LEU A 1 274 ? 65.186 34.698 -127.757 1.00 91.44 274 LEU A N 1
ATOM 2210 C CA . LEU A 1 274 ? 66.241 35.694 -127.974 1.00 91.44 274 LEU A CA 1
ATOM 2211 C C . LEU A 1 274 ? 67.357 35.170 -128.884 1.00 91.44 274 LEU A C 1
ATOM 2213 O O . LEU A 1 274 ? 67.914 35.929 -129.672 1.00 91.44 274 LEU A O 1
ATOM 2217 N N . THR A 1 275 ? 67.687 33.878 -128.800 1.00 92.00 275 THR A N 1
ATOM 2218 C CA . THR A 1 275 ? 68.677 33.254 -129.689 1.00 92.00 275 THR A CA 1
ATOM 2219 C C . THR A 1 275 ? 68.161 33.209 -131.126 1.00 92.00 275 THR A C 1
ATOM 2221 O O . THR A 1 275 ? 68.901 33.564 -132.040 1.00 92.00 275 THR A O 1
ATOM 2224 N N . ALA A 1 276 ? 66.895 32.839 -131.337 1.00 91.06 276 ALA A N 1
ATOM 2225 C CA . ALA A 1 276 ? 66.271 32.850 -132.658 1.00 91.06 276 ALA A CA 1
ATOM 2226 C C . ALA A 1 276 ? 66.199 34.272 -133.243 1.00 91.06 276 ALA A C 1
ATOM 2228 O O . ALA A 1 276 ? 66.567 34.474 -134.399 1.00 91.06 276 ALA A O 1
ATOM 2229 N N . VAL A 1 277 ? 65.818 35.262 -132.429 1.00 92.06 277 VAL A N 1
ATOM 2230 C CA . VAL A 1 277 ? 65.802 36.684 -132.813 1.00 92.06 277 VAL A CA 1
ATOM 2231 C C . VAL A 1 277 ? 67.205 37.175 -133.173 1.00 92.06 277 VAL A C 1
ATOM 2233 O O . VAL A 1 277 ? 67.380 37.810 -134.208 1.00 92.06 277 VAL A O 1
ATOM 2236 N N . ASN A 1 278 ? 68.230 36.835 -132.385 1.00 90.75 278 ASN A N 1
ATOM 2237 C CA . ASN A 1 278 ? 69.616 37.170 -132.721 1.00 90.75 278 ASN A CA 1
ATOM 2238 C C . ASN A 1 278 ? 70.069 36.526 -134.037 1.00 90.75 278 ASN A C 1
ATOM 2240 O O . ASN A 1 278 ? 70.740 37.186 -134.824 1.00 90.75 278 ASN A O 1
ATOM 2244 N N . MET A 1 279 ? 69.707 35.267 -134.300 1.00 90.44 279 MET A N 1
ATOM 2245 C CA . MET A 1 279 ? 70.026 34.611 -135.573 1.00 90.44 279 MET A CA 1
ATOM 2246 C C . MET A 1 279 ? 69.339 35.300 -136.759 1.00 90.44 279 MET A C 1
ATOM 2248 O O . MET A 1 279 ? 69.960 35.446 -137.815 1.00 90.44 279 MET A O 1
ATOM 2252 N N . GLU A 1 280 ? 68.092 35.747 -136.590 1.00 90.81 280 GLU A N 1
ATOM 2253 C CA . GLU A 1 280 ? 67.383 36.509 -137.620 1.00 90.81 280 GLU A CA 1
ATOM 2254 C C . GLU A 1 280 ? 68.037 37.874 -137.841 1.00 90.81 280 GLU A C 1
ATOM 2256 O O . GLU A 1 280 ? 68.387 38.200 -138.971 1.00 90.81 280 GLU A O 1
ATOM 2261 N N . HIS A 1 281 ? 68.345 38.623 -136.780 1.00 89.12 281 HIS A N 1
ATOM 2262 C CA . HIS A 1 281 ? 69.077 39.886 -136.897 1.00 89.12 281 HIS A CA 1
ATOM 2263 C C . HIS A 1 281 ? 70.472 39.708 -137.511 1.00 89.12 281 HIS A C 1
ATOM 2265 O O . HIS A 1 281 ? 70.900 40.526 -138.323 1.00 89.12 281 HIS A O 1
ATOM 2271 N N . GLU A 1 282 ? 71.199 38.633 -137.199 1.00 88.75 282 GLU A N 1
ATOM 2272 C CA . GLU A 1 282 ? 72.464 38.321 -137.873 1.00 88.75 282 GLU A CA 1
ATOM 2273 C C . GLU A 1 282 ? 72.269 38.072 -139.374 1.00 88.75 282 GLU A C 1
ATOM 2275 O O . GLU A 1 282 ? 73.120 38.458 -140.188 1.00 88.75 282 GLU A O 1
ATOM 2280 N N . ARG A 1 283 ? 71.163 37.426 -139.758 1.00 88.56 283 ARG A N 1
ATOM 2281 C CA . ARG A 1 283 ? 70.798 37.195 -141.156 1.00 88.56 283 ARG A CA 1
ATOM 2282 C C . ARG A 1 283 ? 70.425 38.503 -141.848 1.00 88.56 283 ARG A C 1
ATOM 2284 O O . ARG A 1 283 ? 70.954 38.762 -142.928 1.00 88.56 283 ARG A O 1
ATOM 2291 N N . GLU A 1 284 ? 69.606 39.338 -141.216 1.00 89.38 284 GLU A N 1
ATOM 2292 C CA . GLU A 1 284 ? 69.248 40.679 -141.686 1.00 89.38 284 GLU A CA 1
ATOM 2293 C C . GLU A 1 284 ? 70.494 41.548 -141.870 1.00 89.38 284 GLU A C 1
ATOM 2295 O O . GLU A 1 284 ? 70.665 42.163 -142.9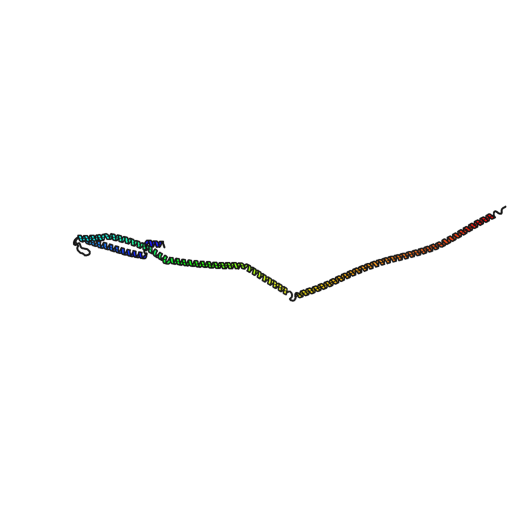17 1.00 89.38 284 GLU A O 1
ATOM 2300 N N . VAL A 1 285 ? 71.431 41.544 -140.916 1.00 87.38 285 VAL A N 1
ATOM 2301 C CA . VAL A 1 285 ? 72.704 42.273 -141.028 1.00 87.38 285 VAL A CA 1
ATOM 2302 C C . VAL A 1 285 ? 73.550 41.746 -142.190 1.00 87.38 285 VAL A C 1
ATOM 2304 O O . VAL A 1 285 ? 74.165 42.539 -142.906 1.00 87.38 285 VAL A O 1
ATOM 2307 N N . LYS A 1 286 ? 73.613 40.425 -142.406 1.00 88.12 286 LYS A N 1
ATOM 2308 C CA . LYS A 1 286 ? 74.322 39.844 -143.561 1.00 88.12 286 LYS A CA 1
ATOM 2309 C C . LYS A 1 286 ? 73.667 40.236 -144.883 1.00 88.12 286 LYS A C 1
ATOM 2311 O O . LYS A 1 286 ? 74.386 40.548 -145.830 1.00 88.12 286 LYS A O 1
ATOM 2316 N N . GLU A 1 287 ? 72.342 40.238 -144.948 1.00 88.06 287 GLU A N 1
ATOM 2317 C CA . GLU A 1 287 ? 71.592 40.626 -146.141 1.00 88.06 287 GLU A CA 1
ATOM 2318 C C . GLU A 1 287 ? 71.723 42.126 -146.422 1.00 88.06 287 GLU A C 1
ATOM 2320 O O . GLU A 1 287 ? 72.085 42.510 -147.529 1.00 88.06 287 GLU A O 1
ATOM 2325 N N . ALA A 1 288 ? 71.577 42.978 -145.407 1.00 83.25 288 ALA A N 1
ATOM 2326 C CA . ALA A 1 288 ? 71.832 44.409 -145.514 1.00 83.25 288 ALA A CA 1
ATOM 2327 C C . ALA A 1 288 ? 73.267 44.686 -145.987 1.00 83.25 288 ALA A C 1
ATOM 2329 O O . ALA A 1 288 ? 73.470 45.503 -146.880 1.00 83.25 288 ALA A O 1
ATOM 2330 N N . LYS A 1 289 ? 74.273 43.960 -145.471 1.00 84.25 289 LYS A N 1
ATOM 2331 C CA . LYS A 1 289 ? 75.658 44.037 -145.974 1.00 84.25 289 LYS A CA 1
ATOM 2332 C C . LYS A 1 289 ? 75.770 43.611 -147.442 1.00 84.25 289 LYS A C 1
ATOM 2334 O O . LYS A 1 289 ? 76.465 44.283 -148.198 1.00 84.25 289 LYS A O 1
ATOM 2339 N N . ARG A 1 290 ? 75.082 42.542 -147.864 1.00 83.06 290 ARG A N 1
ATOM 2340 C CA . ARG A 1 290 ? 75.036 42.106 -149.274 1.00 83.06 290 ARG A CA 1
ATOM 2341 C C . ARG A 1 290 ? 74.374 43.130 -150.184 1.00 83.06 290 ARG A C 1
ATOM 2343 O O . ARG A 1 290 ? 74.846 43.299 -151.296 1.00 83.06 290 ARG A O 1
ATOM 2350 N N . GLN A 1 291 ? 73.323 43.805 -149.727 1.00 82.50 291 GLN A N 1
ATOM 2351 C CA . GLN A 1 291 ? 72.656 44.881 -150.466 1.00 82.50 291 GLN A CA 1
ATOM 2352 C C . GLN A 1 291 ? 73.484 46.170 -150.486 1.00 82.50 291 GLN A C 1
ATOM 2354 O O . GLN A 1 291 ? 73.409 46.941 -151.441 1.00 82.50 291 GLN A O 1
ATOM 2359 N N . LEU A 1 292 ? 74.325 46.389 -149.474 1.00 80.75 292 LEU A N 1
ATOM 2360 C CA . LEU A 1 292 ? 75.248 47.518 -149.428 1.00 8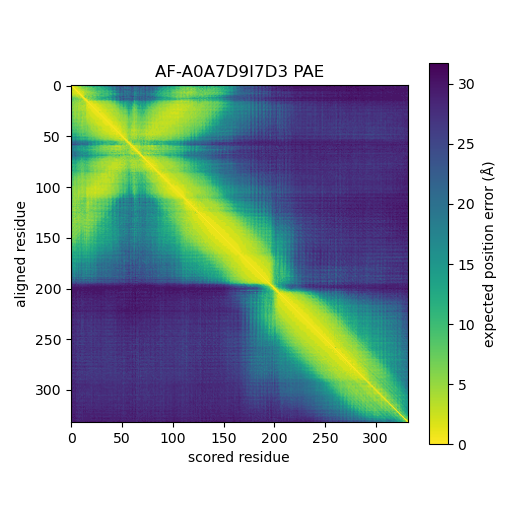0.75 292 LEU A CA 1
ATOM 2361 C C . LEU A 1 292 ? 76.387 47.384 -150.454 1.00 80.75 292 LEU A C 1
ATOM 2363 O O . LEU A 1 292 ? 76.847 48.398 -150.968 1.00 80.75 292 LEU A O 1
ATOM 2367 N N . GLU A 1 293 ? 76.838 46.167 -150.773 1.00 78.00 293 GLU A N 1
ATOM 2368 C CA . GLU A 1 293 ? 77.903 45.922 -151.762 1.00 78.00 293 GLU A CA 1
ATOM 2369 C C . GLU A 1 293 ? 77.591 46.412 -153.189 1.00 78.00 293 GLU A C 1
ATOM 2371 O O . GLU A 1 293 ? 78.414 47.139 -153.739 1.00 78.00 293 GLU A O 1
ATOM 2376 N N . PRO A 1 294 ? 76.431 46.130 -153.812 1.00 80.12 294 PRO A N 1
ATOM 2377 C CA . PRO A 1 294 ? 76.101 46.676 -155.124 1.00 80.12 294 PRO A CA 1
ATOM 2378 C C . PRO A 1 294 ? 75.866 48.184 -155.074 1.00 80.12 294 PRO A C 1
ATOM 2380 O O . PRO A 1 294 ? 76.156 48.858 -156.054 1.00 80.12 294 PRO A O 1
ATOM 2383 N N . VAL A 1 295 ? 75.388 48.738 -153.951 1.00 77.69 295 VAL A N 1
ATOM 2384 C CA . VAL A 1 295 ? 75.274 50.195 -153.777 1.00 77.69 295 VAL A CA 1
ATOM 2385 C C . VAL A 1 295 ? 76.660 50.832 -153.705 1.00 77.69 295 VAL A C 1
ATOM 2387 O O . VAL A 1 295 ? 76.903 51.805 -154.408 1.00 77.69 295 VAL A O 1
ATOM 2390 N N . LYS A 1 296 ? 77.594 50.260 -152.932 1.00 75.12 296 LYS A N 1
ATOM 2391 C CA . LYS A 1 296 ? 79.008 50.667 -152.920 1.00 75.12 296 LYS A CA 1
ATOM 2392 C C . LYS A 1 296 ? 79.645 50.530 -154.300 1.00 75.12 296 LYS A C 1
ATOM 2394 O O . LYS A 1 296 ? 80.326 51.450 -154.735 1.00 75.12 296 LYS A O 1
ATOM 2399 N N . GLY A 1 297 ? 79.397 49.422 -154.996 1.00 77.38 297 GLY A N 1
ATOM 2400 C CA . GLY A 1 297 ? 79.852 49.188 -156.365 1.00 77.38 297 GLY A CA 1
ATOM 2401 C C . GLY A 1 297 ? 79.336 50.258 -157.326 1.00 77.38 297 GLY A C 1
ATOM 2402 O O . GLY A 1 297 ? 80.134 50.886 -158.012 1.00 77.38 297 GLY A O 1
ATOM 2403 N N . ARG A 1 298 ? 78.031 50.558 -157.285 1.00 78.56 298 ARG A N 1
ATOM 2404 C CA . ARG A 1 298 ? 77.415 51.653 -158.051 1.00 78.56 298 ARG A CA 1
ATOM 2405 C C . ARG A 1 298 ? 77.985 53.015 -157.700 1.00 78.56 298 ARG A C 1
ATOM 2407 O O . ARG A 1 298 ? 78.112 53.851 -158.579 1.00 78.56 298 ARG A O 1
ATOM 2414 N N . LEU A 1 299 ? 78.312 53.254 -156.434 1.00 74.25 299 LEU A N 1
ATOM 2415 C CA . LEU A 1 299 ? 78.914 54.509 -155.994 1.00 74.25 299 LEU A CA 1
ATOM 2416 C C . LEU A 1 299 ? 80.326 54.658 -156.577 1.00 74.25 299 LEU A C 1
ATOM 2418 O O . LEU A 1 299 ? 80.653 55.713 -157.103 1.00 74.25 299 LEU A O 1
ATOM 2422 N N . VAL A 1 300 ? 81.117 53.580 -156.596 1.00 78.44 300 VAL A N 1
ATOM 2423 C CA . VAL A 1 300 ? 82.435 53.543 -157.258 1.00 78.44 300 VAL A CA 1
ATOM 2424 C C . VAL A 1 300 ? 82.315 53.695 -158.779 1.00 78.44 300 VAL A C 1
ATOM 2426 O O . VAL A 1 300 ? 83.151 54.356 -159.397 1.00 78.44 300 VAL A O 1
ATOM 2429 N N . GLU A 1 301 ? 81.299 53.098 -159.403 1.00 77.88 301 GLU A N 1
ATOM 2430 C CA . GLU A 1 301 ? 81.013 53.270 -160.834 1.00 77.88 301 GLU A CA 1
ATOM 2431 C C . GLU A 1 301 ? 80.604 54.707 -161.156 1.00 77.88 301 GLU A C 1
ATOM 2433 O O . GLU A 1 301 ? 81.195 55.301 -162.049 1.00 77.88 301 GLU A O 1
ATOM 2438 N N . LEU A 1 302 ? 79.692 55.304 -160.386 1.00 74.12 302 LEU A N 1
ATOM 2439 C CA . LEU A 1 302 ? 79.294 56.709 -160.514 1.00 74.12 302 LEU A CA 1
ATOM 2440 C C . LEU A 1 302 ? 80.469 57.662 -160.261 1.00 74.12 302 LEU A C 1
ATOM 2442 O O . LEU A 1 302 ? 80.603 58.664 -160.957 1.00 74.12 302 LEU A O 1
ATOM 2446 N N . GLU A 1 303 ? 81.358 57.359 -159.313 1.00 72.25 303 GLU A N 1
ATOM 2447 C CA . GLU A 1 303 ? 82.598 58.119 -159.111 1.00 72.25 303 GLU A CA 1
ATOM 2448 C C . GLU A 1 303 ? 83.549 58.003 -160.312 1.00 72.25 303 GLU A C 1
ATOM 2450 O O . GLU A 1 303 ? 84.218 58.979 -160.666 1.00 72.25 303 GLU A O 1
ATOM 2455 N N . LYS A 1 304 ? 83.624 56.830 -160.956 1.00 76.69 304 LYS A N 1
ATOM 2456 C CA . LYS A 1 304 ? 84.396 56.633 -162.193 1.00 76.69 304 LYS A CA 1
ATOM 2457 C C . LYS A 1 304 ? 83.759 57.348 -163.380 1.00 76.69 304 LYS A C 1
ATOM 2459 O O . LYS A 1 304 ? 84.492 58.024 -164.093 1.00 76.69 304 LYS A O 1
ATOM 2464 N N . GLU A 1 305 ? 82.443 57.248 -163.557 1.00 75.31 305 GLU A N 1
ATOM 2465 C CA . GLU A 1 305 ? 81.689 57.958 -164.595 1.00 75.31 305 GLU A CA 1
ATOM 2466 C C . GLU A 1 305 ? 81.827 59.470 -164.432 1.00 75.31 305 GLU A C 1
ATOM 2468 O O . GLU A 1 305 ? 82.129 60.175 -165.392 1.00 75.31 305 GLU A O 1
ATOM 2473 N N . HIS A 1 306 ? 81.700 59.977 -163.204 1.00 76.56 306 HIS A N 1
ATOM 2474 C CA . HIS A 1 306 ? 81.935 61.383 -162.901 1.00 76.56 306 HIS A CA 1
ATOM 2475 C C . HIS A 1 306 ? 83.368 61.799 -163.258 1.00 76.56 306 HIS A C 1
ATOM 2477 O O . HIS A 1 306 ? 83.564 62.846 -163.867 1.00 76.56 306 HIS A O 1
ATOM 2483 N N . LYS A 1 307 ? 84.384 60.985 -162.934 1.00 74.31 307 LYS A N 1
ATOM 2484 C CA . LYS A 1 307 ? 85.777 61.253 -163.337 1.00 74.31 307 LYS A CA 1
ATOM 2485 C C . LYS A 1 307 ? 85.978 61.204 -164.853 1.00 74.31 307 LYS A C 1
ATOM 2487 O O . LYS A 1 307 ? 86.715 62.036 -165.372 1.00 74.31 307 LYS A O 1
ATOM 2492 N N . SER A 1 308 ? 85.350 60.272 -165.570 1.00 72.88 308 SER A N 1
ATOM 2493 C CA . SER A 1 308 ? 85.453 60.208 -167.032 1.00 72.88 308 SER A CA 1
ATOM 2494 C C . SER A 1 308 ? 84.735 61.369 -167.708 1.00 72.88 308 SER A C 1
ATOM 2496 O O . SER A 1 308 ? 85.315 61.972 -168.596 1.00 72.88 308 SER A O 1
ATOM 2498 N N . LEU A 1 309 ? 83.543 61.752 -167.240 1.00 72.25 309 LEU A N 1
ATOM 2499 C CA . LEU A 1 309 ? 82.826 62.929 -167.736 1.00 72.25 309 LEU A CA 1
ATOM 2500 C C . LEU A 1 309 ? 83.603 64.212 -167.436 1.00 72.25 309 LEU A C 1
ATOM 2502 O O . LEU A 1 309 ? 83.677 65.095 -168.284 1.00 72.25 309 LEU A O 1
ATOM 2506 N N . PHE A 1 310 ? 84.227 64.303 -166.259 1.00 72.88 310 PHE A N 1
ATOM 2507 C CA . PHE A 1 310 ? 85.113 65.412 -165.914 1.00 72.88 310 PHE A CA 1
ATOM 2508 C C . PHE A 1 310 ? 86.318 65.489 -166.866 1.00 72.88 310 PHE A C 1
ATOM 2510 O O . PHE A 1 310 ? 86.631 66.566 -167.371 1.00 72.88 310 PHE A O 1
ATOM 2517 N N . ASN A 1 311 ? 86.948 64.352 -167.177 1.00 70.50 311 ASN A N 1
ATOM 2518 C CA . ASN A 1 311 ? 88.071 64.290 -168.115 1.00 70.50 311 ASN A CA 1
ATOM 2519 C C . ASN A 1 311 ? 87.648 64.571 -169.569 1.00 70.50 311 ASN A C 1
ATOM 2521 O O . ASN A 1 311 ? 88.334 65.318 -170.258 1.00 70.50 311 ASN A O 1
ATOM 2525 N N . GLU A 1 312 ? 86.512 64.043 -170.032 1.00 69.06 312 GLU A N 1
ATOM 2526 C CA . GLU A 1 312 ? 85.963 64.329 -171.366 1.00 69.06 312 GLU A CA 1
ATOM 2527 C C . GLU A 1 312 ? 85.584 65.805 -171.505 1.00 69.06 312 GLU A C 1
ATOM 2529 O O . GLU A 1 312 ? 85.856 66.426 -172.530 1.00 69.06 312 GLU A O 1
ATOM 2534 N N . GLN A 1 313 ? 85.010 66.409 -170.461 1.00 64.69 313 GLN A N 1
ATOM 2535 C CA . GLN A 1 313 ? 84.724 67.839 -170.436 1.00 64.69 313 GLN A CA 1
ATOM 2536 C C . GLN A 1 313 ? 86.020 68.663 -170.493 1.00 64.69 313 GLN A C 1
ATOM 2538 O O . GLN A 1 313 ? 86.073 69.670 -171.202 1.00 64.69 313 GLN A O 1
ATOM 2543 N N . GLN A 1 314 ? 87.082 68.218 -169.816 1.00 63.91 314 GLN A N 1
ATOM 2544 C CA . GLN A 1 314 ? 88.397 68.857 -169.851 1.00 63.91 314 GLN A CA 1
ATOM 2545 C C . GLN A 1 314 ? 89.065 68.738 -171.236 1.00 63.91 314 GLN A C 1
ATOM 2547 O O . GLN A 1 314 ? 89.529 69.745 -171.776 1.00 63.91 314 GLN A O 1
ATOM 2552 N N . GLU A 1 315 ? 89.026 67.564 -171.871 1.00 62.94 315 GLU A N 1
ATOM 2553 C CA . GLU A 1 315 ? 89.526 67.365 -173.240 1.00 62.94 315 GLU A CA 1
ATOM 2554 C C . GLU A 1 315 ? 88.710 68.151 -174.274 1.00 62.94 315 GLU A C 1
ATOM 2556 O O . GLU A 1 315 ? 89.271 68.728 -175.211 1.00 62.94 315 GLU A O 1
ATOM 2561 N N . HIS A 1 316 ? 87.387 68.242 -174.107 1.00 63.47 316 HIS A N 1
ATOM 2562 C CA . HIS A 1 316 ? 86.540 69.025 -175.004 1.00 63.47 316 HIS A CA 1
ATOM 2563 C C . HIS A 1 316 ? 86.881 70.520 -174.911 1.00 63.47 316 HIS A C 1
ATOM 2565 O O . HIS A 1 316 ? 86.979 71.194 -175.944 1.00 63.47 316 HIS A O 1
ATOM 2571 N N . VAL A 1 317 ? 87.138 71.034 -173.700 1.00 63.62 317 VAL A N 1
ATOM 2572 C CA . VAL A 1 317 ? 87.611 72.409 -173.453 1.00 63.62 317 VAL A CA 1
ATOM 2573 C C . VAL A 1 317 ? 88.983 72.650 -174.101 1.00 63.62 317 VAL A C 1
ATOM 2575 O O . VAL A 1 317 ? 89.182 73.677 -174.759 1.00 63.62 317 VAL A O 1
ATOM 2578 N N . GLU A 1 318 ? 89.911 71.696 -174.020 1.00 60.78 318 GLU A N 1
ATOM 2579 C CA . GLU A 1 318 ? 91.230 71.801 -174.662 1.00 60.78 318 GLU A CA 1
ATOM 2580 C C . GLU A 1 318 ? 91.152 71.749 -176.199 1.00 60.78 318 GLU A C 1
ATOM 2582 O O . GLU A 1 318 ? 91.791 72.549 -176.895 1.00 60.78 318 GLU A O 1
ATOM 2587 N N . GLN A 1 319 ? 90.297 70.894 -176.768 1.00 60.25 319 GLN A N 1
ATOM 2588 C CA . GLN A 1 319 ? 90.085 70.829 -178.215 1.00 60.25 319 GLN A CA 1
ATOM 2589 C C . GLN A 1 319 ? 89.389 72.081 -178.768 1.00 60.25 319 GLN A C 1
ATOM 2591 O O . GLN A 1 319 ? 89.743 72.541 -179.860 1.00 60.25 319 GLN A O 1
ATOM 2596 N N . THR A 1 320 ? 88.452 72.686 -178.026 1.00 59.12 320 THR A N 1
ATOM 2597 C CA . THR A 1 320 ? 87.841 73.959 -178.456 1.00 59.12 320 THR A CA 1
ATOM 2598 C C . THR A 1 320 ? 88.842 75.117 -178.407 1.00 59.12 320 THR A C 1
ATOM 2600 O O . THR A 1 320 ? 88.845 75.963 -179.308 1.00 59.12 320 THR A O 1
ATOM 2603 N N . ASN A 1 321 ? 89.748 75.126 -177.425 1.00 56.97 321 ASN A N 1
ATOM 2604 C CA . ASN A 1 321 ? 90.813 76.127 -177.320 1.00 56.97 321 ASN A CA 1
ATOM 2605 C C . ASN A 1 321 ? 91.910 75.953 -178.393 1.00 56.97 321 ASN A C 1
ATOM 2607 O O . ASN A 1 321 ? 92.421 76.947 -178.919 1.00 56.97 321 ASN A O 1
ATOM 2611 N N . SER A 1 322 ? 92.223 74.719 -178.812 1.00 56.16 322 SER A N 1
ATOM 2612 C CA . SER A 1 322 ? 93.195 74.459 -179.893 1.00 56.16 322 SER A CA 1
ATOM 2613 C C . SER A 1 322 ? 92.666 74.791 -181.301 1.00 56.16 322 SER A C 1
ATOM 2615 O O . SER A 1 322 ? 93.419 75.254 -182.163 1.00 56.16 322 SER A O 1
ATOM 2617 N N . LYS A 1 323 ? 91.355 74.632 -181.549 1.00 56.38 323 LYS A N 1
ATOM 2618 C CA . LYS A 1 323 ? 90.722 75.020 -182.826 1.00 56.38 323 LYS A CA 1
ATOM 2619 C C . LYS A 1 323 ? 90.589 76.540 -182.964 1.00 56.38 323 LYS A C 1
ATOM 2621 O O . LYS A 1 323 ? 90.833 77.073 -184.045 1.00 56.38 323 LYS A O 1
ATOM 2626 N N . LYS A 1 324 ? 90.304 77.257 -181.869 1.00 56.28 324 LYS A N 1
ATOM 2627 C CA . LYS A 1 324 ? 90.287 78.733 -181.864 1.00 56.28 324 LYS A CA 1
ATOM 2628 C C . LYS A 1 324 ? 91.674 79.351 -182.082 1.00 56.28 324 LYS A C 1
ATOM 2630 O O . LYS A 1 324 ? 91.773 80.373 -182.751 1.00 56.28 324 LYS A O 1
ATOM 2635 N N . THR A 1 325 ? 92.749 78.724 -181.602 1.00 54.16 325 THR A N 1
ATOM 2636 C CA . THR A 1 325 ? 94.119 79.251 -181.768 1.00 54.16 325 THR A CA 1
ATOM 2637 C C . THR A 1 325 ? 94.717 79.011 -183.161 1.00 54.16 325 THR A C 1
ATOM 2639 O O . THR A 1 325 ? 95.552 79.802 -183.597 1.00 54.16 325 THR A O 1
ATOM 2642 N N . LYS A 1 326 ? 94.256 78.001 -183.916 1.00 53.59 326 LYS A N 1
ATOM 2643 C CA . LYS A 1 326 ? 94.685 77.776 -185.313 1.00 53.59 326 LYS A CA 1
ATOM 2644 C C . LYS A 1 326 ? 93.927 78.617 -186.351 1.00 53.59 326 LYS A C 1
ATOM 2646 O O . LYS A 1 326 ? 94.467 78.850 -187.425 1.00 53.59 326 LYS A O 1
ATOM 2651 N N . SER A 1 327 ? 92.737 79.133 -186.030 1.00 50.59 327 SER A N 1
ATOM 2652 C CA . SER A 1 327 ? 91.914 79.899 -186.983 1.00 50.59 327 SER A CA 1
ATOM 2653 C C . SER A 1 327 ? 92.209 81.409 -187.043 1.00 50.59 327 SER A C 1
ATOM 2655 O O . SER A 1 327 ? 91.581 82.098 -187.837 1.00 50.59 327 SER A O 1
ATOM 2657 N N . ILE A 1 328 ? 93.150 81.938 -186.244 1.00 55.66 328 ILE A N 1
ATOM 2658 C CA . ILE A 1 328 ? 93.470 83.386 -186.217 1.00 55.66 328 ILE A CA 1
ATOM 2659 C C . ILE A 1 328 ? 94.868 83.708 -186.806 1.00 55.66 328 ILE A C 1
ATOM 2661 O O . ILE A 1 328 ? 95.172 84.865 -187.060 1.00 55.66 328 ILE A O 1
ATOM 2665 N N . ARG A 1 329 ? 95.719 82.718 -187.130 1.00 50.88 329 ARG A N 1
ATOM 2666 C CA . ARG A 1 329 ? 97.053 82.946 -187.754 1.00 50.88 329 ARG A CA 1
ATOM 2667 C C . ARG A 1 329 ? 97.109 82.768 -189.281 1.00 50.88 329 ARG A C 1
ATOM 2669 O O . ARG A 1 329 ? 98.190 82.586 -189.830 1.00 50.88 329 ARG A O 1
ATOM 2676 N N . GLY A 1 330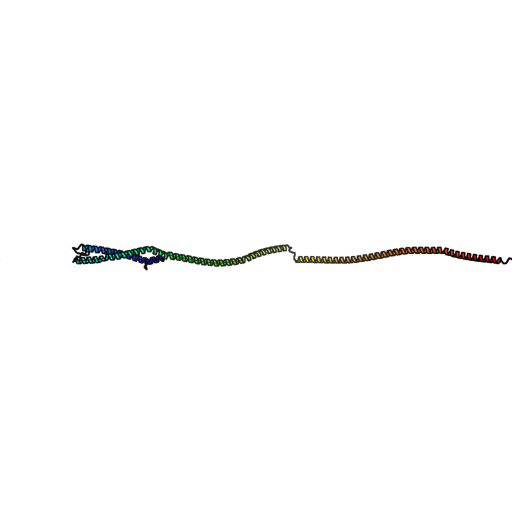 ? 95.977 82.821 -189.977 1.00 42.28 330 GLY A N 1
ATOM 2677 C CA . GLY A 1 330 ? 95.940 82.581 -191.422 1.00 42.28 330 GLY A CA 1
ATOM 2678 C C . GLY A 1 330 ? 94.776 83.253 -192.137 1.00 42.28 330 GLY A C 1
ATOM 2679 O O . GLY A 1 330 ? 94.069 82.581 -192.872 1.00 42.28 330 GLY A O 1
ATOM 2680 N N . PHE A 1 331 ? 94.567 84.548 -191.910 1.00 40.00 331 PHE A N 1
ATOM 2681 C CA . PHE A 1 331 ? 93.909 85.433 -192.870 1.00 40.00 331 PHE A CA 1
ATOM 2682 C C . PHE A 1 331 ? 94.625 86.786 -192.826 1.00 40.00 331 PHE A C 1
ATOM 2684 O O . PHE A 1 331 ? 94.949 87.272 -191.743 1.00 40.00 331 PHE A O 1
ATOM 2691 N N . ASN A 1 332 ? 94.937 87.256 -194.033 1.00 40.47 332 ASN A N 1
ATOM 2692 C CA . ASN A 1 332 ? 95.737 88.422 -194.412 1.00 40.47 332 ASN A CA 1
ATOM 2693 C C . ASN A 1 332 ? 95.379 89.731 -193.711 1.00 40.47 332 ASN A C 1
ATOM 2695 O O . ASN A 1 332 ? 94.174 89.943 -193.442 1.00 40.47 332 ASN A O 1
#

InterPro domains:
  IPR013134 RAD50, zinc hook [PF04423] (45-91)
  IPR013134 RAD50, zinc hook [PS51131] (14-114)

Secondary structure (DSSP, 8-state):
-HHHHHHHHHHHTTS-HHHHHHHHHHHHHHHHHHHHHHHHHHHHHHHHHHHHHH-TTS-B-TTT-PBPSSHHHHHHHHHHHHHHHHTHHHHHHHHHHHHHHHHHHHHHHHHTHHHHHHHHHIIIIIHHHHHHHHHHHHHHHHHHHHHHHHHHHHHHHHHHHHHHHHHHHHHHHHHHHHHHHHHHHHHHHHHHHHHHHTS-TT--HHHHHHHHHHHHHHHHHHHHHHHHHHHHHHHHHHHHHHHHHHHHHHHHHHHHHHHHHHHHHHHHHHHHHHHHHHHHHHHHHHHHHHHHHHHHHHHHHHHHHHHHHHHHHHHHHHHHHHHHHHSSSS--